Protein AF-A0A4Y2F5G3-F1 (afdb_monomer)

pLDDT: mean 90.39, std 6.66, range [48.84, 97.56]

Solvent-accessible surface area (backbone atoms only — not comparable to full-atom values): 12577 Å² total; per-residue (Å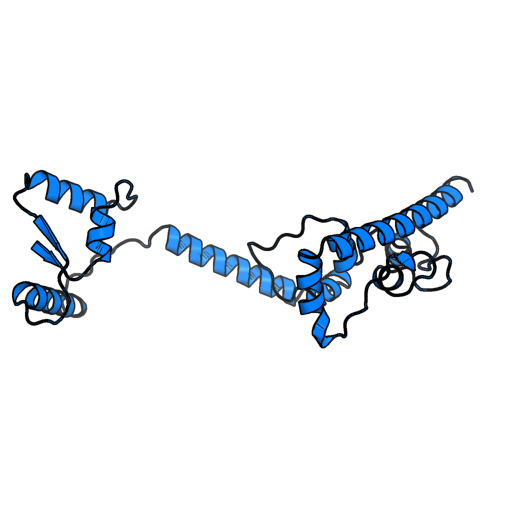²): 87,69,39,58,54,57,68,57,54,52,55,63,69,43,91,85,69,89,48,67,68,56,53,49,53,50,51,54,54,58,72,48,69,74,76,69,58,84,42,80,43,78,71,94,73,80,52,67,71,54,52,51,51,52,53,51,55,57,47,39,77,79,76,44,83,87,77,87,74,78,80,54,69,68,55,56,53,49,52,52,51,53,51,52,53,50,54,48,35,55,50,61,72,68,48,90,41,77,37,49,52,48,32,39,63,50,50,82,66,77,57,99,81,69,78,84,84,53,65,57,60,50,22,56,41,43,50,47,58,60,28,34,39,43,34,25,76,72,67,68,38,96,51,37,49,34,96,87,72,46,68,18,38,53,64,39,41,38,51,69,31,82,92,25,60,95,31,49,49,85,77,66,56,82,94,38,32,38,62,52,48,58,50,46,79,72,33,62,70,61,48,53,24,48,46,53,30,52,46,56,39,29,58,52,49,53,53,60,43,53,62,55,80,76,108

Structure (mmCIF, N/CA/C/O backbone):
data_AF-A0A4Y2F5G3-F1
#
_entry.id   AF-A0A4Y2F5G3-F1
#
loop_
_atom_site.group_PDB
_atom_site.id
_atom_site.type_symbol
_atom_site.label_atom_id
_atom_site.label_alt_id
_atom_site.label_comp_id
_atom_site.label_asym_id
_atom_site.label_entity_id
_atom_site.label_seq_id
_atom_site.pdbx_PDB_ins_code
_atom_site.Cartn_x
_atom_site.Cartn_y
_atom_site.Cartn_z
_atom_site.occupancy
_atom_site.B_iso_or_equiv
_atom_site.auth_seq_id
_atom_site.auth_comp_id
_atom_site.auth_asym_id
_atom_site.auth_atom_id
_atom_site.pdbx_PDB_model_num
ATOM 1 N N . MET A 1 1 ? -25.804 7.956 45.005 1.00 79.25 1 MET A N 1
ATOM 2 C CA . MET A 1 1 ? -25.283 6.616 44.682 1.00 79.25 1 MET A CA 1
ATOM 3 C C . MET A 1 1 ? -23.880 6.811 44.168 1.00 79.25 1 MET A C 1
ATOM 5 O O . MET A 1 1 ? -23.702 7.466 43.147 1.00 79.25 1 MET A O 1
ATOM 9 N N . ASP A 1 2 ? -22.917 6.277 44.902 1.00 85.19 2 ASP A N 1
ATOM 10 C CA . ASP A 1 2 ? -21.502 6.382 44.572 1.00 85.19 2 ASP A CA 1
ATOM 11 C C . ASP A 1 2 ? -21.054 5.137 43.804 1.00 85.19 2 ASP A C 1
ATOM 13 O O . ASP A 1 2 ? -21.473 4.025 44.126 1.00 85.19 2 ASP A O 1
ATOM 17 N N . THR A 1 3 ? -20.232 5.318 42.774 1.00 87.88 3 THR A N 1
ATOM 18 C CA . THR A 1 3 ? -19.607 4.218 42.030 1.00 87.88 3 THR A CA 1
ATOM 19 C C . THR A 1 3 ? -18.185 4.579 41.634 1.00 87.88 3 THR A C 1
ATOM 21 O O . THR A 1 3 ? -17.890 5.718 41.276 1.00 87.88 3 THR A O 1
ATOM 24 N N . ASP A 1 4 ? -17.299 3.594 41.651 1.00 90.12 4 ASP A N 1
ATOM 25 C CA . ASP A 1 4 ? -15.933 3.719 41.150 1.00 90.12 4 ASP A CA 1
ATOM 26 C C . ASP A 1 4 ? -15.790 3.491 39.638 1.00 90.12 4 ASP A C 1
ATOM 28 O O . ASP A 1 4 ? -14.752 3.806 39.043 1.00 90.12 4 ASP A O 1
ATOM 32 N N . SER A 1 5 ? -16.855 3.040 38.972 1.00 90.44 5 SER A N 1
ATOM 33 C CA . SER A 1 5 ? -16.868 2.779 37.538 1.00 90.44 5 SER A CA 1
ATOM 34 C C . SER A 1 5 ? -17.150 4.050 36.734 1.00 90.44 5 SER A C 1
ATOM 36 O O . SER A 1 5 ? -18.280 4.326 36.316 1.00 90.44 5 SER A O 1
ATOM 38 N N . LEU A 1 6 ? -16.093 4.817 36.451 1.00 90.69 6 LEU A N 1
ATOM 39 C CA . LEU A 1 6 ? -16.196 6.008 35.599 1.00 90.69 6 LEU A CA 1
ATOM 40 C C . LEU A 1 6 ? -16.770 5.669 34.213 1.00 90.69 6 LEU A C 1
ATOM 42 O O . LEU A 1 6 ? -17.578 6.421 33.674 1.00 90.69 6 LEU A O 1
ATOM 46 N N . SER A 1 7 ? -16.408 4.507 33.661 1.00 89.38 7 SER A N 1
ATOM 47 C CA . SER A 1 7 ? -16.916 4.021 32.374 1.00 89.38 7 SER A CA 1
ATOM 48 C C . SER A 1 7 ? -18.431 3.799 32.379 1.00 89.38 7 SER A C 1
ATOM 50 O O . SER A 1 7 ? -19.094 4.139 31.397 1.00 89.38 7 SER A O 1
ATOM 52 N N . SER A 1 8 ? -18.994 3.293 33.480 1.00 89.88 8 SER A N 1
ATOM 53 C CA . SER A 1 8 ? -20.443 3.112 33.631 1.00 89.88 8 SER A CA 1
ATOM 54 C C . SER A 1 8 ? -21.171 4.454 33.685 1.00 89.88 8 SER A C 1
ATOM 56 O O . SER A 1 8 ? -22.164 4.637 32.978 1.00 89.88 8 SER A O 1
ATOM 58 N N . ILE A 1 9 ? -20.639 5.429 34.434 1.00 89.69 9 ILE A N 1
ATOM 59 C CA . ILE A 1 9 ? -21.176 6.800 34.463 1.00 89.69 9 ILE A CA 1
ATOM 60 C C . ILE A 1 9 ? -21.123 7.428 33.067 1.00 89.69 9 ILE A C 1
ATOM 62 O O . ILE A 1 9 ? -22.120 7.976 32.600 1.00 89.69 9 ILE A O 1
ATOM 66 N N . SER A 1 10 ? -19.994 7.322 32.360 1.00 89.81 10 SER A N 1
ATOM 67 C CA . SER A 1 10 ? -19.871 7.848 30.996 1.00 89.81 10 SER A CA 1
ATOM 68 C C . SER A 1 10 ? -20.862 7.194 30.028 1.00 89.81 10 SER A C 1
ATOM 70 O O . SER A 1 10 ? -21.456 7.887 29.201 1.00 89.81 10 SER A O 1
ATOM 72 N N . ALA A 1 11 ? -21.091 5.882 30.137 1.00 89.25 11 ALA A N 1
ATOM 73 C CA . ALA A 1 11 ? -22.066 5.181 29.306 1.00 89.25 11 ALA A CA 1
ATOM 74 C C . ALA A 1 11 ? -23.504 5.660 29.575 1.00 89.25 11 ALA A C 1
ATOM 76 O O . ALA A 1 11 ? -24.254 5.894 28.623 1.00 89.25 11 ALA A O 1
ATOM 77 N N . ILE A 1 12 ? -23.873 5.860 30.844 1.00 89.19 12 ILE A N 1
ATOM 78 C CA . ILE A 1 12 ? -25.183 6.394 31.249 1.00 89.19 12 ILE A CA 1
ATOM 79 C C . ILE A 1 12 ? -25.341 7.859 30.817 1.00 89.19 12 ILE A C 1
ATOM 81 O O . ILE A 1 12 ? -26.399 8.228 30.321 1.00 89.19 12 ILE A O 1
ATOM 85 N N . ASN A 1 13 ? -24.301 8.683 30.913 1.00 88.31 13 ASN A N 1
ATOM 86 C CA . ASN A 1 13 ? -24.368 10.092 30.506 1.00 88.31 13 ASN A CA 1
ATOM 87 C C . ASN A 1 13 ? -24.343 10.290 28.982 1.00 88.31 13 ASN A C 1
ATOM 89 O O . ASN A 1 13 ? -24.714 11.354 28.489 1.00 88.31 13 ASN A O 1
ATOM 93 N N . SER A 1 14 ? -23.911 9.288 28.212 1.00 88.75 14 SER A N 1
ATOM 94 C CA . SER A 1 14 ? -23.876 9.383 26.750 1.00 88.75 14 SER A CA 1
ATOM 95 C C . SER A 1 14 ? -25.281 9.587 26.170 1.00 88.75 14 SER A C 1
ATOM 97 O O . SER A 1 14 ? -26.190 8.826 26.480 1.00 88.75 14 SER A O 1
ATOM 99 N N . ALA A 1 15 ? -25.494 10.574 25.296 1.00 83.12 15 ALA A N 1
ATOM 100 C CA . ALA A 1 15 ? -26.825 10.808 24.718 1.00 83.12 15 ALA A CA 1
ATOM 101 C C . ALA A 1 15 ? -27.284 9.652 23.803 1.00 83.12 15 ALA A C 1
ATOM 103 O O . ALA A 1 15 ? -28.439 9.240 23.847 1.00 83.12 15 ALA A O 1
ATOM 104 N N . ASN A 1 16 ? -26.357 9.071 23.032 1.00 81.56 16 ASN A N 1
ATOM 105 C CA . ASN A 1 16 ? -26.653 8.125 21.950 1.00 81.56 16 ASN A CA 1
ATOM 106 C C . ASN A 1 16 ? -26.052 6.731 22.201 1.00 81.56 16 ASN A C 1
ATOM 108 O O . ASN A 1 16 ? -25.076 6.342 21.556 1.00 81.56 16 ASN A O 1
ATOM 112 N N . THR A 1 17 ? -26.635 5.955 23.120 1.00 83.19 17 THR A N 1
ATOM 113 C CA . THR A 1 17 ? -26.220 4.560 23.362 1.00 83.19 17 THR A CA 1
ATOM 114 C C . THR A 1 17 ? -27.084 3.560 22.593 1.00 83.19 17 THR A C 1
ATOM 116 O O . THR A 1 17 ? -28.311 3.634 22.596 1.00 83.19 17 THR A O 1
ATOM 119 N N . ARG A 1 18 ? -26.428 2.592 21.942 1.00 80.88 18 ARG A N 1
ATOM 120 C CA . ARG A 1 18 ? -27.081 1.468 21.244 1.00 80.88 18 ARG A CA 1
ATOM 121 C C . ARG A 1 18 ? -27.318 0.256 22.151 1.00 80.88 18 ARG A C 1
ATOM 123 O O . ARG A 1 18 ? -27.874 -0.734 21.698 1.00 80.88 18 ARG A O 1
ATOM 130 N N . SER A 1 19 ? -26.850 0.303 23.400 1.00 83.50 19 SER A N 1
ATOM 131 C CA . SER A 1 19 ? -27.013 -0.798 24.349 1.00 83.50 19 SER A CA 1
ATOM 132 C C . SER A 1 19 ? -28.394 -0.742 24.995 1.00 83.50 19 SER A C 1
ATOM 134 O O . SER A 1 19 ? -28.698 0.200 25.729 1.00 83.50 19 SER A O 1
ATOM 136 N N . GLU A 1 20 ? -29.211 -1.770 24.760 1.00 84.25 20 GLU A N 1
ATOM 137 C CA . GLU A 1 20 ? -30.521 -1.928 25.407 1.00 84.25 20 GLU A CA 1
ATOM 138 C C . GLU A 1 20 ? -30.404 -1.945 26.933 1.00 84.25 20 GLU A C 1
ATOM 140 O O . GLU A 1 20 ? -31.203 -1.311 27.618 1.00 84.25 20 GLU A O 1
ATOM 145 N N . PHE A 1 21 ? -29.360 -2.586 27.468 1.00 85.00 21 PHE A N 1
ATOM 146 C CA . PHE A 1 21 ? -29.091 -2.619 28.904 1.00 85.00 21 PHE A CA 1
ATOM 147 C C . PHE A 1 21 ? -28.887 -1.211 29.480 1.00 85.00 21 PHE A C 1
ATOM 149 O O . PHE A 1 21 ? -29.528 -0.845 30.463 1.00 85.00 21 PHE A O 1
ATOM 156 N N . VAL A 1 22 ? -28.057 -0.382 28.834 1.00 87.94 22 VAL A N 1
ATOM 157 C CA . VAL A 1 22 ? -27.818 1.000 29.288 1.00 87.94 22 VAL A CA 1
ATOM 158 C C . VAL A 1 22 ? -29.091 1.843 29.163 1.00 87.94 22 VAL A C 1
ATOM 160 O O . VAL A 1 22 ? -29.386 2.640 30.050 1.00 87.94 22 VAL A O 1
ATOM 163 N N . ASN A 1 23 ? -29.879 1.653 28.100 1.00 88.94 23 ASN A N 1
ATOM 164 C CA . ASN A 1 23 ? -31.161 2.346 27.933 1.00 88.94 23 ASN A CA 1
ATOM 165 C C . ASN A 1 23 ? -32.190 1.943 28.999 1.00 88.94 23 ASN A C 1
ATOM 167 O O . ASN A 1 23 ? -32.924 2.802 29.489 1.00 88.94 23 ASN A O 1
ATOM 171 N N . LYS A 1 24 ? -32.205 0.673 29.416 1.00 89.50 24 LYS A N 1
ATOM 172 C CA . LYS A 1 24 ? -33.037 0.202 30.528 1.00 89.50 24 LYS A CA 1
ATOM 173 C C . LYS A 1 24 ? -32.631 0.866 31.845 1.00 89.50 24 LYS A C 1
ATOM 175 O O . LYS A 1 24 ? -33.481 1.469 32.490 1.00 89.50 24 LYS A O 1
ATOM 180 N N . VAL A 1 25 ? -31.335 0.873 32.170 1.00 88.69 25 VAL A N 1
ATOM 181 C CA . VAL A 1 25 ? -30.804 1.551 33.370 1.00 88.69 25 VAL A CA 1
ATOM 182 C C . VAL A 1 25 ? -31.166 3.040 33.379 1.00 88.69 25 VAL A C 1
ATOM 184 O O . VAL A 1 25 ? -31.635 3.553 34.391 1.00 88.69 25 VAL A O 1
ATOM 187 N N . LYS A 1 26 ? -31.029 3.739 32.245 1.00 89.00 26 LYS A N 1
ATOM 188 C CA . LYS A 1 26 ? -31.462 5.142 32.113 1.00 89.00 26 LYS A CA 1
ATOM 189 C C . LYS A 1 26 ? -32.954 5.327 32.375 1.00 89.00 26 LYS A C 1
ATOM 191 O O . LYS A 1 26 ? -33.333 6.279 33.050 1.00 89.00 26 LYS A O 1
ATOM 196 N N . SER A 1 27 ? -33.794 4.441 31.836 1.00 89.19 27 SER A N 1
ATOM 197 C CA . SER A 1 27 ? -35.241 4.476 32.067 1.00 89.19 27 SER A CA 1
ATOM 198 C C . SER A 1 27 ? -35.569 4.289 33.546 1.00 89.19 27 SER A C 1
ATOM 200 O O . SER A 1 27 ? -36.404 5.016 34.078 1.00 89.19 27 SER A O 1
ATOM 202 N N . ASP A 1 28 ? -34.884 3.371 34.224 1.00 89.69 28 ASP A N 1
ATOM 203 C CA . ASP A 1 28 ? -35.096 3.104 35.646 1.00 89.69 28 ASP A CA 1
ATOM 204 C C . ASP A 1 28 ? -34.647 4.291 36.520 1.00 89.69 28 ASP A C 1
ATOM 206 O O . ASP A 1 28 ? -35.385 4.705 37.414 1.00 89.69 28 ASP A O 1
ATOM 210 N N . ILE A 1 29 ? -33.516 4.930 36.193 1.00 87.50 29 ILE A N 1
ATOM 211 C CA . ILE A 1 29 ? -33.075 6.183 36.834 1.00 87.50 29 ILE A CA 1
ATOM 212 C C . ILE A 1 29 ? -34.093 7.309 36.596 1.00 87.50 29 ILE A C 1
ATOM 214 O O . ILE A 1 29 ? -34.447 8.032 37.527 1.00 87.50 29 ILE A O 1
ATOM 218 N N . PHE A 1 30 ? -34.609 7.447 35.371 1.00 86.31 30 PHE A N 1
ATOM 219 C CA . PHE A 1 30 ? -35.619 8.456 35.044 1.00 86.31 30 PHE A CA 1
ATOM 220 C C . PHE A 1 30 ? -36.926 8.236 35.822 1.00 86.31 30 PHE A C 1
ATOM 222 O O . PHE A 1 30 ? -37.495 9.181 36.371 1.00 86.31 30 PHE A O 1
ATOM 229 N N . LYS A 1 31 ? -37.386 6.982 35.935 1.00 88.75 31 LYS A N 1
ATOM 230 C CA . LYS A 1 31 ? -38.571 6.614 36.730 1.00 88.75 31 LYS A CA 1
ATOM 231 C C . LYS A 1 31 ? -38.407 6.936 38.213 1.00 88.75 31 LYS A C 1
ATOM 233 O O . LYS A 1 31 ? -39.403 7.238 38.864 1.00 88.75 31 LYS A O 1
ATOM 238 N N . ALA A 1 32 ? -37.179 6.937 38.729 1.00 87.81 32 ALA A N 1
ATOM 239 C CA . ALA A 1 32 ? -36.884 7.351 40.096 1.00 87.81 32 ALA A CA 1
ATOM 240 C C . ALA A 1 32 ? -37.032 8.873 40.332 1.00 87.81 32 ALA A C 1
ATOM 242 O O . ALA A 1 32 ? -36.737 9.337 41.428 1.00 87.81 32 ALA A O 1
ATOM 243 N N . LYS A 1 33 ? -37.490 9.663 39.340 1.00 80.12 33 LYS A N 1
ATOM 244 C CA . LYS A 1 33 ? -37.874 11.087 39.464 1.00 80.12 33 LYS A CA 1
ATOM 245 C C . LYS A 1 33 ? -36.861 11.947 40.241 1.00 80.12 33 LYS A C 1
ATOM 247 O O . LYS A 1 33 ? -37.239 12.699 41.134 1.00 80.12 33 LYS A O 1
ATOM 252 N N . ASN A 1 34 ? -35.577 11.850 39.896 1.00 72.19 34 ASN A N 1
ATOM 253 C CA . ASN A 1 34 ? -34.473 12.590 40.533 1.00 72.19 34 ASN A CA 1
ATOM 254 C C . ASN A 1 34 ? -34.187 12.233 42.004 1.00 72.19 34 ASN A C 1
ATOM 256 O O . ASN A 1 34 ? -33.414 12.927 42.657 1.00 72.19 34 ASN A O 1
ATOM 260 N N . MET A 1 35 ? -34.739 11.138 42.531 1.00 80.69 35 MET A N 1
ATOM 261 C CA . MET A 1 35 ? -34.387 10.647 43.872 1.00 80.69 35 MET A CA 1
ATOM 262 C C . MET A 1 35 ? -32.980 10.039 43.940 1.00 80.69 35 MET A C 1
ATOM 264 O O . MET A 1 35 ? -32.465 9.780 45.026 1.00 80.69 35 MET A O 1
ATOM 268 N N . VAL A 1 36 ? -32.361 9.775 42.789 1.00 81.12 36 VAL A N 1
ATOM 269 C CA . VAL A 1 36 ? -31.062 9.112 42.688 1.00 81.12 36 VAL A CA 1
ATOM 270 C C . VAL A 1 36 ? -30.099 10.003 41.911 1.00 81.12 36 VAL A C 1
ATOM 272 O O . VAL A 1 36 ? -30.273 10.221 40.715 1.00 81.12 36 VAL A O 1
ATOM 275 N N . GLY A 1 37 ? -29.066 10.495 42.596 1.00 83.00 37 GLY A N 1
ATOM 276 C CA . GLY A 1 37 ? -27.886 11.101 41.976 1.00 83.00 37 GLY A CA 1
ATOM 277 C C . GLY A 1 37 ? -26.762 10.076 41.819 1.00 83.00 37 GLY A C 1
ATOM 278 O O . GLY A 1 37 ? -26.576 9.236 42.705 1.00 83.00 37 GLY A O 1
ATOM 279 N N . LEU A 1 38 ? -26.019 10.147 40.713 1.00 85.62 38 LEU A N 1
ATOM 280 C CA . LEU A 1 38 ? -24.825 9.335 40.467 1.00 85.62 38 LEU A CA 1
ATOM 281 C C . LEU A 1 38 ? -23.565 10.185 40.647 1.00 85.62 38 LEU A C 1
ATOM 283 O O . LEU A 1 38 ? -23.423 11.227 40.008 1.00 85.62 38 LEU A O 1
ATOM 287 N N . SER A 1 39 ? -22.647 9.710 41.481 1.00 89.50 39 SER A N 1
ATOM 288 C CA . SER A 1 39 ? -21.356 10.339 41.764 1.00 89.50 39 SER A CA 1
ATOM 289 C C . SER A 1 39 ? -20.230 9.337 41.547 1.00 89.50 39 SER A C 1
ATOM 291 O O . SER A 1 39 ? -20.340 8.162 41.902 1.00 89.50 39 SER A O 1
ATOM 293 N N . TRP A 1 40 ? -19.139 9.804 40.940 1.00 93.31 40 TRP A N 1
ATOM 294 C CA . TRP A 1 40 ? -17.927 9.004 40.828 1.00 93.31 40 TRP A CA 1
ATOM 295 C C . TRP A 1 40 ? -17.099 9.127 42.107 1.00 93.31 40 TRP A C 1
ATOM 297 O O . TRP A 1 40 ? -16.855 10.241 42.575 1.00 93.31 40 TRP A O 1
ATOM 307 N N . VAL A 1 41 ? -16.628 7.999 42.633 1.00 91.62 41 VAL A N 1
ATOM 308 C CA . VAL A 1 41 ? -15.704 7.944 43.771 1.00 91.62 41 VAL A CA 1
ATOM 309 C C . VAL A 1 41 ? -14.482 7.102 43.430 1.00 91.62 41 VAL A C 1
ATOM 311 O O . VAL A 1 41 ? -14.512 6.255 42.545 1.00 91.62 41 VAL A O 1
ATOM 314 N N . LYS A 1 42 ? -13.370 7.319 44.128 1.00 89.94 42 LYS A N 1
ATOM 315 C CA . LYS A 1 42 ? -12.173 6.500 43.929 1.00 89.94 42 LYS A CA 1
ATOM 316 C C . LYS A 1 42 ? -12.374 5.117 44.562 1.00 89.94 42 LYS A C 1
ATOM 318 O O . LYS A 1 42 ? -12.837 5.024 45.695 1.00 89.94 42 LYS A O 1
ATOM 323 N N . ALA A 1 43 ? -11.983 4.058 43.856 1.00 88.44 43 ALA A N 1
ATOM 324 C CA . ALA A 1 43 ? -11.996 2.699 44.396 1.00 88.44 43 ALA A CA 1
ATOM 325 C C . ALA A 1 43 ? -11.025 2.547 45.583 1.00 88.44 43 ALA A C 1
ATOM 327 O O . ALA A 1 43 ? -9.954 3.160 45.593 1.00 88.44 43 ALA A O 1
ATOM 328 N N . HIS A 1 44 ? -11.376 1.675 46.533 1.00 85.31 44 HIS A N 1
ATOM 329 C CA . HIS A 1 44 ? -10.504 1.211 47.627 1.00 85.31 44 HIS A CA 1
ATOM 330 C C . HIS A 1 44 ? -9.933 2.320 48.530 1.00 85.31 44 HIS A C 1
ATOM 332 O O . HIS A 1 44 ? -8.764 2.285 48.910 1.00 85.31 44 HIS A O 1
ATOM 338 N N . VAL A 1 45 ? -10.752 3.323 48.859 1.00 88.69 45 VAL A N 1
ATOM 339 C CA . VAL A 1 45 ? -10.370 4.428 49.761 1.00 88.69 45 VAL A CA 1
ATOM 340 C C . VAL A 1 45 ? -11.127 4.427 51.093 1.00 88.69 45 VAL A C 1
ATOM 342 O O . VAL A 1 45 ? -11.169 5.455 51.762 1.00 88.69 45 VAL A O 1
ATOM 345 N N . GLY A 1 46 ? -11.738 3.307 51.492 1.00 87.94 46 GLY A N 1
ATOM 346 C CA . GLY A 1 46 ? -12.444 3.202 52.771 1.00 87.94 46 GLY A CA 1
ATOM 347 C C . GLY A 1 46 ? -13.892 3.688 52.749 1.00 87.94 46 GLY A C 1
ATOM 348 O O . GLY A 1 46 ? -14.448 3.927 53.816 1.00 87.94 46 GLY A O 1
ATOM 349 N N . ILE A 1 47 ? -14.516 3.887 51.576 1.00 90.12 47 ILE A N 1
ATOM 350 C CA . ILE A 1 47 ? -15.938 4.275 51.490 1.00 90.12 47 ILE A CA 1
ATOM 351 C C . ILE A 1 47 ? -16.790 3.017 51.710 1.00 90.12 47 ILE A C 1
ATOM 353 O O . ILE A 1 47 ? -16.865 2.192 50.792 1.00 90.12 47 ILE A O 1
ATOM 357 N N . PRO A 1 48 ? -17.488 2.868 52.857 1.00 89.94 48 PRO A N 1
ATOM 358 C CA . PRO A 1 48 ? -18.076 1.582 53.241 1.00 89.94 48 PRO A CA 1
ATOM 359 C C . PRO A 1 48 ? -19.084 1.042 52.220 1.00 89.94 48 PRO A C 1
ATOM 361 O O . PRO A 1 48 ? -19.102 -0.151 51.934 1.00 89.94 48 PRO A O 1
ATOM 364 N N . GLY A 1 49 ? -19.895 1.921 51.621 1.00 88.75 49 GLY A N 1
ATOM 365 C CA . GLY A 1 49 ? -20.884 1.533 50.611 1.00 88.75 49 GLY A CA 1
ATOM 366 C C . GLY A 1 49 ? -20.266 1.021 49.304 1.00 88.75 49 GLY A C 1
ATOM 367 O O . GLY A 1 49 ? -20.730 0.018 48.767 1.00 88.75 49 GLY A O 1
ATOM 368 N N . ASN A 1 50 ? -19.203 1.669 48.808 1.00 90.38 50 ASN A N 1
ATOM 369 C CA . ASN A 1 50 ? -18.517 1.238 47.584 1.00 90.38 50 ASN A CA 1
ATOM 370 C C . ASN A 1 50 ? -17.716 -0.048 47.824 1.00 90.38 50 ASN A C 1
ATOM 372 O O . ASN A 1 50 ? -17.708 -0.937 46.981 1.00 90.38 50 ASN A O 1
ATOM 376 N N . GLU A 1 51 ? -17.074 -0.174 48.988 1.00 91.38 51 GLU A N 1
ATOM 377 C CA . GLU A 1 51 ? -16.340 -1.390 49.357 1.00 91.38 51 GLU A CA 1
ATOM 378 C C . GLU A 1 51 ? -17.267 -2.589 49.529 1.00 91.38 51 GLU A C 1
ATOM 380 O O . GLU A 1 51 ? -16.953 -3.674 49.041 1.00 91.38 51 GLU A O 1
ATOM 385 N N . LEU A 1 52 ? -18.434 -2.391 50.149 1.00 92.44 52 LEU A N 1
ATOM 386 C CA . LEU A 1 52 ? -19.450 -3.432 50.232 1.00 92.44 52 LEU A CA 1
ATOM 387 C C . LEU A 1 52 ? -19.937 -3.836 48.833 1.00 92.44 52 LEU A C 1
ATOM 389 O O . LEU A 1 52 ? -20.045 -5.028 48.554 1.00 92.44 52 LEU A O 1
ATOM 393 N N . ALA A 1 53 ? -20.183 -2.876 47.935 1.00 91.00 53 ALA A N 1
ATOM 394 C CA . ALA A 1 53 ? -20.585 -3.167 46.559 1.00 91.00 53 ALA A CA 1
ATOM 395 C C . ALA A 1 53 ? -19.517 -3.968 45.787 1.00 91.00 53 ALA A C 1
ATOM 397 O O . ALA A 1 53 ? -19.859 -4.946 45.123 1.00 91.00 53 ALA A O 1
ATOM 398 N N . ASP A 1 54 ? -18.234 -3.616 45.916 1.00 91.00 54 ASP A N 1
ATOM 399 C CA . ASP A 1 54 ? -17.117 -4.349 45.300 1.00 91.00 54 ASP A CA 1
ATOM 400 C C . ASP A 1 54 ? -16.966 -5.770 45.875 1.00 91.00 54 ASP A C 1
ATOM 402 O O . ASP A 1 54 ? -16.791 -6.735 45.128 1.00 91.00 54 ASP A O 1
ATOM 406 N N . GLN A 1 55 ? -17.108 -5.934 47.196 1.00 92.19 55 GLN A N 1
ATOM 407 C CA . GLN A 1 55 ? -17.117 -7.255 47.834 1.00 92.19 55 GLN A CA 1
ATOM 408 C C . GLN A 1 55 ? -18.260 -8.127 47.305 1.00 92.19 55 GLN A C 1
ATOM 410 O O . GLN A 1 55 ? -18.034 -9.288 46.963 1.00 92.19 55 GLN A O 1
ATOM 415 N N . GLN A 1 56 ? -19.470 -7.573 47.182 1.00 92.69 56 GLN A N 1
ATOM 416 C CA . GLN A 1 56 ? -20.610 -8.299 46.617 1.00 92.69 56 GLN A CA 1
ATOM 417 C C . GLN A 1 56 ? -20.396 -8.633 45.135 1.00 92.69 56 GLN A C 1
ATOM 419 O O . GLN A 1 56 ? -20.681 -9.756 44.721 1.00 92.69 56 GLN A O 1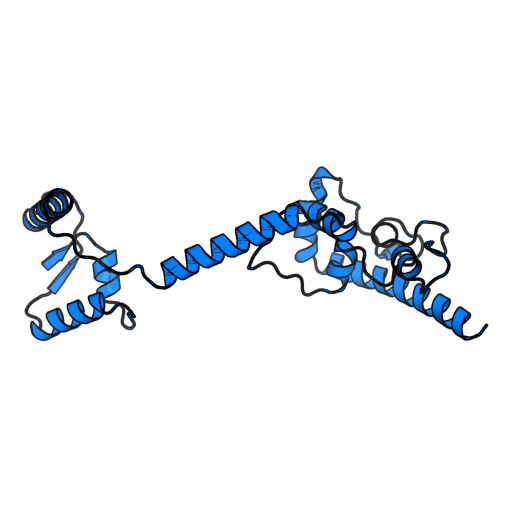
ATOM 424 N N . ALA A 1 57 ? -19.832 -7.716 44.342 1.00 90.06 57 ALA A N 1
ATOM 425 C CA . ALA A 1 57 ? -19.488 -7.980 42.946 1.00 90.06 57 ALA A CA 1
ATOM 426 C C . ALA A 1 57 ? -18.470 -9.128 42.817 1.00 90.06 57 ALA A C 1
ATOM 428 O O . ALA A 1 57 ? -18.635 -10.000 41.966 1.00 90.06 57 ALA A O 1
ATOM 429 N N . LYS A 1 58 ? -17.461 -9.187 43.698 1.00 90.94 58 LYS A N 1
ATOM 430 C CA . LYS A 1 58 ? -16.490 -10.294 43.758 1.00 90.94 58 LYS A CA 1
ATOM 431 C C . LYS A 1 58 ? -17.129 -11.618 44.162 1.00 90.94 58 LYS A C 1
ATOM 433 O O . LYS A 1 58 ? -16.821 -12.640 43.557 1.00 90.94 58 LYS A O 1
ATOM 438 N N . LEU A 1 59 ? -18.026 -11.612 45.149 1.00 92.81 59 LEU A N 1
ATOM 439 C CA . LEU A 1 59 ? -18.775 -12.811 45.531 1.00 92.81 59 LEU A CA 1
ATOM 440 C C . LEU A 1 59 ? -19.633 -13.315 44.367 1.00 92.81 59 LEU A C 1
ATOM 442 O O . LEU A 1 59 ? -19.618 -14.508 44.073 1.00 92.81 59 LEU A O 1
ATOM 446 N N . ALA A 1 60 ? -20.289 -12.411 43.636 1.00 90.88 60 ALA A N 1
ATOM 447 C CA . ALA A 1 60 ? -21.116 -12.760 42.486 1.00 90.88 60 ALA A CA 1
ATOM 448 C C . ALA A 1 60 ? -20.335 -13.445 41.347 1.00 90.88 60 ALA A C 1
ATOM 450 O O . ALA A 1 60 ? -20.926 -14.224 40.603 1.00 90.88 60 ALA A O 1
ATOM 451 N N . ILE A 1 61 ? -19.017 -13.229 41.225 1.00 88.62 61 ILE A N 1
ATOM 452 C CA . ILE A 1 61 ? -18.178 -13.962 40.257 1.00 88.62 61 ILE A CA 1
ATOM 453 C C . ILE A 1 61 ? -18.143 -15.464 40.582 1.00 88.62 61 ILE A C 1
ATOM 455 O O . ILE A 1 61 ? -18.134 -16.286 39.666 1.00 88.62 61 ILE A O 1
ATOM 459 N N . THR A 1 62 ? -18.126 -15.825 41.868 1.00 90.00 62 THR A N 1
ATOM 460 C CA . THR A 1 62 ? -17.929 -17.211 42.327 1.00 90.00 62 THR A CA 1
ATOM 461 C C . THR A 1 62 ? -19.243 -17.918 42.654 1.00 90.00 62 THR A C 1
ATOM 463 O O . THR A 1 62 ? -19.386 -19.103 42.365 1.00 90.00 62 THR A O 1
ATOM 466 N N . SER A 1 63 ? -20.196 -17.214 43.266 1.00 89.50 63 SER A N 1
ATOM 467 C CA . SER A 1 63 ? -21.451 -17.783 43.779 1.00 89.50 63 SER A CA 1
ATOM 468 C C . SER A 1 63 ? 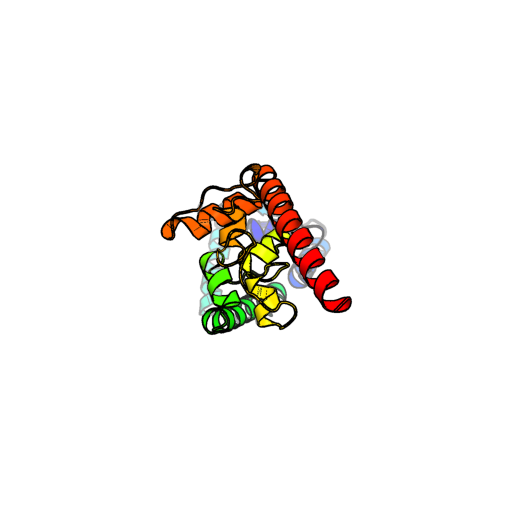-22.713 -17.132 43.205 1.00 89.50 63 SER A C 1
ATOM 470 O O . SER A 1 63 ? -23.816 -17.449 43.646 1.00 89.50 63 SER A O 1
ATOM 472 N N . GLY A 1 64 ? -22.570 -16.212 42.248 1.00 85.62 64 GLY A N 1
ATOM 473 C CA . GLY A 1 64 ? -23.694 -15.507 41.638 1.00 85.62 64 GLY A CA 1
ATOM 474 C C . GLY A 1 64 ? -24.408 -16.299 40.544 1.00 85.62 64 GLY A C 1
ATOM 475 O O . GLY A 1 64 ? -23.920 -17.307 40.029 1.00 85.62 64 GLY A O 1
ATOM 476 N N . GLU A 1 65 ? -25.578 -15.799 40.152 1.00 87.12 65 GLU A N 1
ATOM 477 C CA . GLU A 1 65 ? -26.317 -16.313 39.003 1.00 87.12 65 GLU A CA 1
ATOM 478 C C . GLU A 1 65 ? -25.683 -15.828 37.693 1.00 87.12 65 GLU A C 1
ATOM 480 O O . GLU A 1 65 ? -25.373 -14.645 37.512 1.00 87.12 65 GLU A O 1
ATOM 485 N N . LYS A 1 66 ? -25.491 -16.748 36.744 1.00 82.31 66 LYS A N 1
ATOM 486 C CA . LYS A 1 66 ? -24.866 -16.430 35.463 1.00 82.31 66 LYS A CA 1
ATOM 487 C C . LYS A 1 66 ? -25.862 -15.741 34.534 1.00 82.31 66 LYS A C 1
ATOM 489 O O . LYS A 1 66 ? -26.667 -16.392 33.873 1.00 82.31 66 LYS A O 1
ATOM 494 N N . ILE A 1 67 ? -25.736 -14.426 34.405 1.00 81.25 67 ILE A N 1
ATOM 495 C CA . ILE A 1 67 ? -26.473 -13.656 33.401 1.00 81.25 67 ILE A CA 1
ATOM 496 C C . ILE A 1 67 ? -25.743 -13.774 32.058 1.00 81.25 67 ILE A C 1
ATOM 498 O O . ILE A 1 67 ? -24.591 -13.357 31.916 1.00 81.25 67 ILE A O 1
ATOM 502 N N . VAL A 1 68 ? -26.409 -14.339 31.049 1.00 79.06 68 VAL A N 1
ATOM 503 C CA . VAL A 1 68 ? -25.872 -14.397 29.684 1.00 79.06 68 VAL A CA 1
ATOM 504 C C . VAL A 1 68 ? -26.103 -13.050 29.011 1.00 79.06 68 VAL A C 1
ATOM 506 O O . VAL A 1 68 ? -27.208 -12.736 28.579 1.00 79.06 68 VAL A O 1
ATOM 509 N N . ILE A 1 69 ? -25.042 -12.255 28.908 1.00 74.06 69 ILE A N 1
ATOM 510 C CA . ILE A 1 69 ? -25.042 -11.032 28.105 1.00 74.06 69 ILE A CA 1
ATOM 511 C C . ILE A 1 69 ? -24.530 -11.402 26.705 1.00 74.06 69 ILE A C 1
ATOM 513 O O . ILE A 1 69 ? -23.387 -11.853 26.588 1.00 74.06 69 ILE A O 1
ATOM 517 N N . PRO A 1 70 ? -25.337 -11.240 25.637 1.00 77.56 70 PRO A N 1
ATOM 518 C CA . PRO A 1 70 ? -24.892 -11.521 24.278 1.00 77.56 70 PRO A CA 1
ATOM 519 C C . PRO A 1 70 ? -23.668 -10.681 23.907 1.00 77.56 70 PRO A C 1
ATOM 521 O O . PRO A 1 70 ? -23.579 -9.499 24.251 1.00 77.56 70 PRO A O 1
ATOM 524 N N . ALA A 1 71 ? -22.731 -11.283 23.174 1.00 79.12 71 ALA A N 1
ATOM 525 C CA . ALA A 1 71 ? -21.558 -10.566 22.702 1.00 79.12 71 ALA A CA 1
ATOM 526 C C . ALA A 1 71 ? -21.982 -9.360 21.839 1.00 79.12 71 ALA A C 1
ATOM 528 O O . ALA A 1 71 ? -22.820 -9.509 20.944 1.00 79.12 71 ALA A O 1
ATOM 529 N N . PRO A 1 72 ? -21.392 -8.170 22.050 1.00 82.19 72 PRO A N 1
ATOM 530 C CA . PRO A 1 72 ? -21.684 -7.019 21.211 1.00 82.19 72 PRO A CA 1
ATOM 531 C C . PRO A 1 72 ? -21.380 -7.310 19.737 1.00 82.19 72 PRO A C 1
ATOM 533 O O . PRO A 1 72 ? -20.387 -7.962 19.414 1.00 82.19 72 PRO A O 1
ATOM 536 N N . TYR A 1 73 ? -22.157 -6.738 18.816 1.00 84.19 73 TYR A N 1
ATOM 537 C CA . TYR A 1 73 ? -21.895 -6.854 17.373 1.00 84.19 73 TYR A CA 1
ATOM 538 C C . TYR A 1 73 ? -20.458 -6.447 16.990 1.00 84.19 73 TYR A C 1
ATOM 540 O O . TYR A 1 73 ? -19.835 -7.051 16.117 1.00 84.19 73 TYR A O 1
ATOM 548 N N . SER A 1 74 ? -19.895 -5.446 17.676 1.00 86.38 74 SER A N 1
ATOM 549 C CA . SER A 1 74 ? -18.505 -5.015 17.490 1.00 86.38 74 SER A CA 1
ATOM 550 C C . SER A 1 74 ? -17.490 -6.121 17.791 1.00 86.38 74 SER A C 1
ATOM 552 O O . SER A 1 74 ? -16.465 -6.192 17.113 1.00 86.38 74 SER A O 1
ATOM 554 N N . HIS A 1 75 ? -17.783 -7.002 18.751 1.00 88.06 75 HIS A N 1
ATOM 555 C CA . HIS A 1 75 ? -16.947 -8.152 19.081 1.00 88.06 75 HIS A CA 1
ATOM 556 C C . HIS A 1 75 ? -16.932 -9.166 17.932 1.00 88.06 75 HIS A C 1
ATOM 558 O O . HIS A 1 75 ? -15.860 -9.517 17.442 1.00 88.06 75 HIS A O 1
ATOM 564 N N . LEU A 1 76 ? -18.109 -9.548 17.421 1.00 89.62 76 LEU A N 1
ATOM 565 C CA . LEU A 1 76 ? -18.217 -10.444 16.262 1.00 89.62 76 LEU A CA 1
ATOM 566 C C . LEU A 1 76 ? -17.532 -9.852 15.025 1.00 89.62 76 LEU A C 1
ATOM 568 O O . LEU A 1 76 ? -16.769 -10.534 14.344 1.00 89.62 76 LEU A O 1
ATOM 572 N N . LYS A 1 77 ? -17.735 -8.555 14.767 1.00 91.56 77 LYS A N 1
ATOM 573 C CA . LYS A 1 77 ? -17.078 -7.843 13.664 1.00 91.56 77 LYS A CA 1
ATOM 574 C C . LYS A 1 77 ? -15.551 -7.870 13.789 1.00 91.56 77 LYS A C 1
ATOM 576 O O . LYS A 1 77 ? -14.867 -8.021 12.779 1.00 91.56 77 LYS A O 1
ATOM 581 N N . CYS A 1 78 ? -15.018 -7.728 15.003 1.00 92.81 78 CYS A N 1
ATOM 582 C CA . CYS A 1 78 ? -13.583 -7.820 15.270 1.00 92.81 78 CYS A CA 1
ATOM 583 C C . CYS A 1 78 ? -13.044 -9.222 14.952 1.00 92.81 78 CYS A C 1
ATOM 585 O O . CYS A 1 78 ? -12.077 -9.347 14.200 1.00 92.81 78 CYS A O 1
ATOM 587 N N . ILE A 1 79 ? -13.717 -10.269 15.446 1.00 94.25 79 ILE A N 1
ATOM 588 C CA . ILE A 1 79 ? -13.344 -11.668 15.184 1.00 94.25 79 ILE A CA 1
ATOM 589 C C . ILE A 1 79 ? -13.326 -11.949 13.681 1.00 94.25 79 ILE A C 1
ATOM 591 O O . ILE A 1 79 ? -12.322 -12.431 13.160 1.00 94.25 79 ILE A O 1
ATOM 595 N N . LEU A 1 80 ? -14.403 -11.600 12.971 1.00 94.75 80 LEU A N 1
ATOM 596 C CA . LEU A 1 80 ? -14.511 -11.828 11.530 1.00 94.75 80 LEU A CA 1
ATOM 597 C C . LEU A 1 80 ? -13.429 -11.079 10.752 1.00 94.75 80 LEU A C 1
ATOM 599 O O . LEU A 1 80 ? -12.799 -11.652 9.866 1.00 94.75 80 LEU A O 1
ATOM 603 N N . LYS A 1 81 ? -13.168 -9.814 11.102 1.00 94.12 81 LYS A N 1
ATOM 604 C CA . LYS A 1 81 ? -12.108 -9.026 10.464 1.00 94.12 81 LYS A CA 1
ATOM 605 C C . LYS A 1 81 ? -10.741 -9.691 10.642 1.00 94.12 81 LYS A C 1
ATOM 607 O O . LYS A 1 81 ? -10.006 -9.814 9.665 1.00 94.12 81 LYS A O 1
ATOM 612 N N . ASN A 1 82 ? -10.416 -10.132 11.855 1.00 93.88 82 ASN A N 1
ATOM 613 C CA . ASN A 1 82 ? -9.141 -10.792 12.141 1.00 93.88 82 ASN A CA 1
ATOM 614 C C . ASN A 1 82 ? -9.025 -12.128 11.403 1.00 93.88 82 ASN A C 1
ATOM 616 O O . ASN A 1 82 ? -7.991 -12.403 10.802 1.00 93.88 82 ASN A O 1
ATOM 620 N N . TYR A 1 83 ? -10.099 -12.921 11.377 1.00 95.56 83 TYR A N 1
ATOM 621 C CA . TYR A 1 83 ? -10.148 -14.170 10.622 1.00 95.56 83 TYR A CA 1
ATOM 622 C C . TYR A 1 83 ? -9.865 -13.945 9.130 1.00 95.56 83 TYR A C 1
ATOM 624 O O . TYR A 1 83 ? -8.994 -14.603 8.563 1.00 95.56 83 TYR A O 1
ATOM 632 N N . ILE A 1 84 ? -10.549 -12.978 8.508 1.00 95.38 84 ILE A N 1
ATOM 633 C CA . ILE A 1 84 ? -10.376 -12.649 7.086 1.00 95.38 84 ILE A CA 1
ATOM 634 C C . ILE A 1 84 ? -8.939 -12.198 6.809 1.00 95.38 84 ILE A C 1
ATOM 636 O O . ILE A 1 84 ? -8.310 -12.716 5.891 1.00 95.38 84 ILE A O 1
ATOM 640 N N . VAL A 1 85 ? -8.397 -11.267 7.601 1.00 94.69 85 VAL A N 1
ATOM 641 C CA . VAL A 1 85 ? -7.021 -10.770 7.419 1.00 94.69 85 VAL A CA 1
ATOM 642 C C . VAL A 1 85 ? -5.998 -11.896 7.571 1.00 94.69 85 VAL A C 1
ATOM 644 O O . VAL A 1 85 ? -5.058 -11.969 6.783 1.00 94.69 85 VAL A O 1
ATOM 647 N N . ASN A 1 86 ? -6.190 -12.805 8.527 1.00 94.94 86 ASN A N 1
ATOM 648 C CA . ASN A 1 86 ? -5.300 -13.949 8.714 1.00 94.94 86 ASN A CA 1
ATOM 649 C C .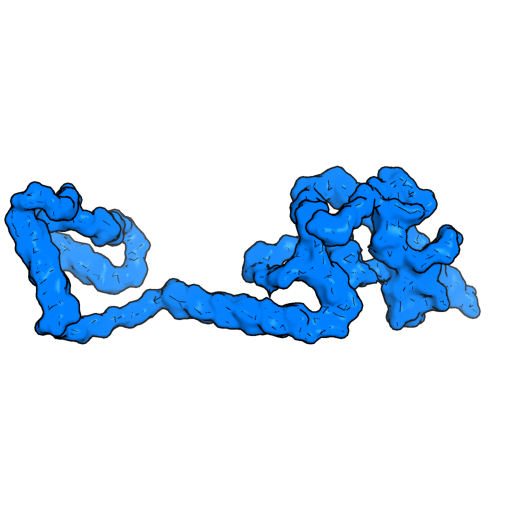 ASN A 1 86 ? -5.361 -14.913 7.527 1.00 94.94 86 ASN A C 1
ATOM 651 O O . ASN A 1 86 ? -4.316 -15.279 6.997 1.00 94.94 86 ASN A O 1
ATOM 655 N N . LYS A 1 87 ? -6.563 -15.247 7.041 1.00 96.31 87 LYS A N 1
ATOM 656 C CA . LYS A 1 87 ? -6.723 -16.093 5.850 1.00 96.31 87 LYS A CA 1
ATOM 657 C C . LYS A 1 87 ? -6.103 -15.470 4.603 1.00 96.31 87 LYS A C 1
ATOM 659 O O . LYS A 1 87 ? -5.435 -16.161 3.838 1.00 96.31 87 LYS A O 1
ATOM 664 N N . TRP A 1 88 ? -6.255 -14.160 4.429 1.00 94.75 88 TRP A N 1
ATOM 665 C CA . TRP A 1 88 ? -5.586 -13.439 3.350 1.00 94.75 88 TRP A CA 1
ATOM 666 C C . TRP A 1 88 ? -4.067 -13.409 3.511 1.00 94.75 88 TRP A C 1
ATOM 668 O O . TRP A 1 88 ? -3.373 -13.533 2.511 1.00 94.75 88 TRP A O 1
ATOM 678 N N . ASN A 1 89 ? -3.536 -13.285 4.730 1.00 94.38 89 ASN A N 1
ATOM 679 C CA . ASN A 1 89 ? -2.093 -13.362 4.978 1.00 94.38 89 ASN A CA 1
ATOM 680 C C . ASN A 1 89 ? -1.535 -14.760 4.672 1.00 94.38 89 ASN A C 1
ATOM 682 O O . ASN A 1 89 ? -0.481 -14.863 4.052 1.00 94.38 89 ASN A O 1
ATOM 686 N N . GLU A 1 90 ? -2.241 -15.828 5.057 1.00 94.50 90 GLU A N 1
ATOM 687 C CA . GLU A 1 90 ? -1.875 -17.211 4.714 1.00 94.50 90 GLU A CA 1
ATOM 688 C C . GLU A 1 90 ? -1.786 -17.392 3.192 1.00 94.50 90 GLU A C 1
ATOM 690 O O . GLU A 1 90 ? -0.760 -17.843 2.682 1.00 94.50 90 GLU A O 1
ATOM 695 N N . TYR A 1 91 ? -2.823 -16.968 2.461 1.00 93.06 91 TYR A N 1
ATOM 696 C CA . TYR A 1 91 ? -2.841 -17.005 0.996 1.00 93.06 91 TYR A CA 1
ATOM 697 C C . TYR A 1 91 ? -1.737 -16.135 0.378 1.00 93.06 91 TYR A C 1
ATOM 699 O O . TYR A 1 91 ? -1.019 -16.556 -0.525 1.00 93.06 91 TYR A O 1
ATOM 707 N N . TRP A 1 92 ? -1.564 -14.914 0.883 1.00 91.94 92 TRP A N 1
ATOM 708 C CA . TRP A 1 92 ? -0.553 -13.976 0.405 1.00 91.94 92 TRP A CA 1
ATOM 709 C C . TRP A 1 92 ? 0.864 -14.525 0.543 1.00 91.94 92 TRP A C 1
ATOM 711 O O . TRP A 1 92 ? 1.683 -14.310 -0.346 1.00 91.94 92 TRP A O 1
ATOM 721 N N . ASN A 1 93 ? 1.157 -15.243 1.626 1.00 91.50 93 ASN A N 1
ATOM 722 C CA . ASN A 1 93 ? 2.479 -15.811 1.871 1.00 91.50 93 ASN A CA 1
ATOM 723 C C . ASN A 1 93 ? 2.753 -17.075 1.045 1.00 91.50 93 ASN A C 1
ATOM 725 O O . ASN A 1 93 ? 3.909 -17.330 0.723 1.00 91.50 93 ASN A O 1
ATOM 729 N N . SER A 1 94 ? 1.720 -17.836 0.668 1.00 90.75 94 SER A N 1
ATOM 730 C CA . SER A 1 94 ? 1.862 -19.045 -0.159 1.00 90.75 94 SER A CA 1
ATOM 731 C C . SER A 1 94 ? 1.797 -18.787 -1.670 1.00 90.75 94 SER A C 1
ATOM 733 O O . SER A 1 94 ? 2.167 -19.653 -2.458 1.00 90.75 94 SER A O 1
ATOM 735 N N . TYR A 1 95 ? 1.343 -17.606 -2.099 1.00 89.06 95 TYR A N 1
ATOM 736 C CA . TYR A 1 95 ? 1.147 -17.286 -3.514 1.00 89.06 95 TYR A CA 1
ATOM 737 C C . TYR A 1 95 ? 2.468 -17.071 -4.279 1.00 89.06 95 TYR A C 1
ATOM 739 O O . TYR A 1 95 ? 3.128 -16.045 -4.109 1.00 89.06 95 TYR A O 1
ATOM 747 N N . ASP A 1 96 ? 2.852 -17.981 -5.175 1.00 89.62 96 ASP A N 1
ATOM 748 C CA . ASP A 1 96 ? 4.181 -17.977 -5.812 1.00 89.62 96 ASP A CA 1
ATOM 749 C C . ASP A 1 96 ? 4.189 -17.470 -7.267 1.00 89.62 96 ASP A C 1
ATOM 751 O O . ASP A 1 96 ? 4.488 -18.186 -8.217 1.00 89.62 96 ASP A O 1
ATOM 755 N N . SER A 1 97 ? 3.829 -16.200 -7.468 1.00 90.75 97 SER A N 1
ATOM 756 C CA . SER A 1 97 ? 4.007 -15.534 -8.769 1.00 90.75 97 SER A CA 1
ATOM 757 C C . SER A 1 97 ? 5.170 -14.550 -8.725 1.00 90.75 97 SER A C 1
ATOM 759 O O . SER A 1 97 ? 5.393 -13.909 -7.699 1.00 90.75 97 SER A O 1
ATOM 761 N N . THR A 1 98 ? 5.853 -14.330 -9.854 1.00 89.06 98 THR A N 1
ATOM 762 C CA . THR A 1 98 ? 6.941 -13.337 -9.958 1.00 89.06 98 THR A CA 1
ATOM 763 C C . THR A 1 98 ? 6.523 -11.964 -9.421 1.00 89.06 98 THR A C 1
ATOM 765 O O . THR A 1 98 ? 7.257 -11.336 -8.659 1.00 89.06 98 THR 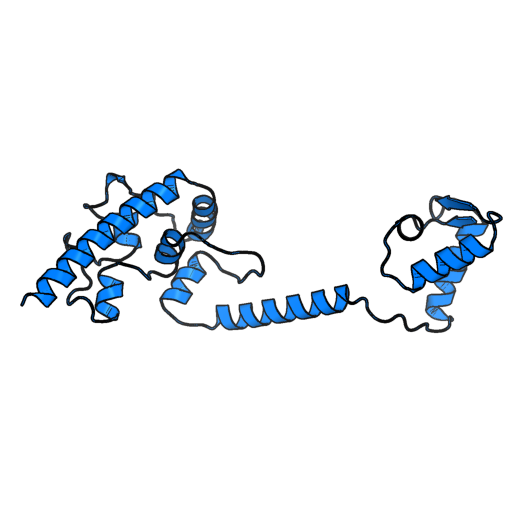A O 1
ATOM 768 N N . SER A 1 99 ? 5.314 -11.518 -9.769 1.00 89.62 99 SER A N 1
ATOM 769 C CA . SER A 1 99 ? 4.757 -10.240 -9.322 1.00 89.62 99 SER A CA 1
ATOM 770 C C . SER A 1 99 ? 4.430 -10.260 -7.827 1.00 89.62 99 SER A C 1
ATOM 772 O O . SER A 1 99 ? 4.727 -9.299 -7.126 1.00 89.62 99 SER A O 1
ATOM 774 N N . GLY A 1 100 ? 3.872 -11.362 -7.314 1.00 91.88 100 GLY A N 1
ATOM 775 C CA . GLY A 1 100 ? 3.598 -11.541 -5.886 1.00 91.88 100 GLY A CA 1
ATOM 776 C C . GLY A 1 100 ? 4.870 -11.515 -5.037 1.00 91.88 100 GLY A C 1
ATOM 777 O O . GLY A 1 100 ? 4.936 -10.776 -4.058 1.00 91.88 100 GLY A O 1
ATOM 778 N N . ILE A 1 101 ? 5.913 -12.238 -5.456 1.00 91.38 101 ILE A N 1
ATOM 779 C CA . ILE A 1 101 ? 7.235 -12.239 -4.810 1.00 91.38 101 ILE A CA 1
ATOM 780 C C . ILE A 1 101 ? 7.821 -10.823 -4.794 1.00 91.38 101 ILE A C 1
ATOM 782 O O . ILE A 1 101 ? 8.298 -10.359 -3.758 1.00 91.38 101 ILE A O 1
ATOM 786 N N . ARG A 1 102 ? 7.746 -10.110 -5.926 1.00 91.81 102 ARG A N 1
ATOM 787 C CA . ARG A 1 102 ? 8.245 -8.736 -6.039 1.00 91.81 102 ARG A CA 1
ATOM 788 C C . ARG A 1 102 ? 7.533 -7.789 -5.073 1.00 91.81 102 ARG A C 1
ATOM 790 O O . ARG A 1 102 ? 8.202 -7.083 -4.322 1.00 91.81 102 ARG A O 1
ATOM 797 N N . VAL A 1 103 ? 6.199 -7.811 -5.044 1.00 92.44 103 VAL A N 1
ATOM 798 C CA . VAL A 1 103 ? 5.403 -6.977 -4.128 1.00 92.44 103 VAL A CA 1
ATOM 799 C C . VAL A 1 103 ? 5.718 -7.327 -2.670 1.00 92.44 103 VAL A C 1
ATOM 801 O O . VAL A 1 103 ? 5.881 -6.414 -1.861 1.00 92.44 103 VAL A O 1
ATOM 804 N N . ARG A 1 104 ? 5.884 -8.617 -2.331 1.00 91.12 104 ARG A N 1
ATOM 805 C CA . ARG A 1 104 ? 6.252 -9.068 -0.974 1.00 91.12 104 ARG A CA 1
ATOM 806 C C . ARG A 1 104 ? 7.578 -8.508 -0.470 1.00 91.12 104 ARG A C 1
ATOM 808 O O . ARG A 1 104 ? 7.709 -8.275 0.730 1.00 91.12 104 ARG A O 1
ATOM 815 N N . GLY A 1 105 ? 8.526 -8.231 -1.367 1.00 89.25 105 GLY A N 1
ATOM 816 C CA . GLY A 1 105 ? 9.790 -7.572 -1.023 1.00 89.25 105 GLY A CA 1
ATOM 817 C C . GLY A 1 105 ? 9.622 -6.154 -0.457 1.00 89.25 105 GLY A C 1
ATOM 818 O O . GLY A 1 105 ? 10.497 -5.669 0.258 1.00 89.25 105 GLY A O 1
ATOM 819 N N . SER A 1 106 ? 8.495 -5.493 -0.738 1.00 89.38 106 SER A N 1
ATOM 820 C CA . SER A 1 106 ? 8.159 -4.166 -0.203 1.00 89.38 106 SER A CA 1
ATOM 821 C C . SER A 1 106 ? 7.010 -4.208 0.811 1.00 89.38 106 SER A C 1
ATOM 823 O O . SER A 1 106 ? 7.020 -3.447 1.777 1.00 89.38 106 SER A O 1
ATOM 825 N N . ILE A 1 107 ? 6.038 -5.105 0.617 1.00 89.38 107 ILE A N 1
ATOM 826 C CA . ILE A 1 107 ? 4.816 -5.242 1.419 1.00 89.38 107 ILE A CA 1
ATOM 827 C C . ILE A 1 107 ? 4.709 -6.687 1.914 1.00 89.38 107 ILE A C 1
ATOM 829 O O . ILE A 1 107 ? 4.178 -7.570 1.242 1.00 89.38 107 ILE A O 1
ATOM 833 N N . ASN A 1 108 ? 5.212 -6.936 3.120 1.00 85.50 108 ASN A N 1
ATOM 834 C CA . ASN A 1 108 ? 5.341 -8.291 3.656 1.00 85.50 108 ASN A CA 1
ATOM 835 C C . ASN A 1 108 ? 4.063 -8.857 4.304 1.00 85.50 108 ASN A C 1
ATOM 837 O O . ASN A 1 108 ? 4.063 -10.019 4.693 1.00 85.50 108 ASN A O 1
ATOM 841 N N . GLN A 1 109 ? 2.998 -8.064 4.449 1.00 88.88 109 GLN A N 1
ATOM 842 C CA . GLN A 1 109 ? 1.724 -8.491 5.039 1.00 88.88 109 GLN A CA 1
ATOM 843 C C . GLN A 1 109 ? 0.558 -7.760 4.379 1.00 88.88 109 GLN A C 1
ATOM 845 O O . GLN A 1 109 ? 0.687 -6.593 3.998 1.00 88.88 109 GLN A O 1
ATOM 850 N N . VAL A 1 110 ? -0.592 -8.426 4.286 1.00 89.69 110 VAL A N 1
ATOM 851 C CA . VAL A 1 110 ? -1.826 -7.770 3.858 1.00 89.69 110 VAL A CA 1
ATOM 852 C C . VAL A 1 110 ? -2.343 -6.847 4.956 1.00 89.69 110 VAL A C 1
ATOM 854 O O . VAL A 1 110 ? -2.177 -7.098 6.151 1.00 89.69 110 VAL A O 1
ATOM 857 N N . SER A 1 111 ? -3.012 -5.773 4.552 1.00 88.44 111 SER A N 1
ATOM 858 C CA . SER A 1 111 ? -3.663 -4.852 5.475 1.00 88.44 111 SER A CA 1
ATOM 859 C C . SER A 1 111 ? -5.044 -4.488 4.956 1.00 88.44 111 SER A C 1
ATOM 861 O O . SER A 1 111 ? -5.222 -4.183 3.781 1.00 88.44 111 SER A O 1
ATOM 863 N N . ALA A 1 112 ? -6.023 -4.482 5.861 1.00 85.56 112 ALA A N 1
ATOM 864 C CA . ALA A 1 112 ? -7.397 -4.098 5.552 1.00 85.56 112 ALA A CA 1
ATOM 865 C C . ALA A 1 112 ? -7.571 -2.586 5.310 1.00 85.56 112 ALA A C 1
ATOM 867 O O . ALA A 1 112 ? -8.658 -2.152 4.942 1.00 85.56 112 ALA A O 1
ATOM 868 N N . THR A 1 113 ? -6.545 -1.776 5.582 1.00 85.94 113 THR A N 1
ATOM 869 C CA . THR A 1 113 ? -6.596 -0.309 5.457 1.00 85.94 113 THR A CA 1
ATOM 870 C C . THR A 1 113 ? -5.574 0.243 4.474 1.00 85.94 113 THR A C 1
ATOM 872 O O . THR A 1 113 ? -5.640 1.419 4.127 1.00 85.94 113 THR A O 1
ATOM 875 N N . PHE A 1 114 ? -4.617 -0.575 4.040 1.00 86.88 114 PHE A N 1
ATOM 876 C CA . PHE A 1 114 ? -3.578 -0.149 3.120 1.00 86.88 114 PHE A CA 1
ATOM 877 C C . PHE A 1 114 ? -4.073 -0.258 1.680 1.00 86.88 114 PHE A C 1
ATOM 879 O O . PHE A 1 114 ? -4.421 -1.344 1.220 1.00 86.88 114 PHE A O 1
ATOM 886 N N . LEU A 1 115 ? -4.070 0.864 0.964 1.00 86.62 115 LEU A N 1
ATOM 887 C CA . LEU A 1 115 ? -4.467 0.920 -0.435 1.00 86.62 115 LEU A CA 1
ATOM 888 C C . LEU A 1 115 ? -3.543 1.863 -1.201 1.00 86.62 115 LEU A C 1
ATOM 890 O O . LEU A 1 115 ? -3.273 2.983 -0.768 1.00 86.62 115 LEU A O 1
ATOM 894 N N . ILE A 1 116 ? -3.061 1.404 -2.353 1.00 89.56 116 ILE A N 1
ATOM 895 C CA . ILE A 1 116 ? -2.260 2.211 -3.272 1.00 89.56 116 ILE A CA 1
ATOM 896 C C . ILE A 1 116 ? -3.163 2.597 -4.435 1.00 89.56 116 ILE A C 1
ATOM 898 O O . ILE A 1 116 ? -3.602 1.737 -5.189 1.00 89.56 116 ILE A O 1
ATOM 902 N N . HIS A 1 117 ? -3.424 3.893 -4.590 1.00 87.38 117 HIS A N 1
ATOM 903 C CA . HIS A 1 117 ? -4.231 4.414 -5.700 1.00 87.38 117 HIS A CA 1
ATOM 904 C C . HIS A 1 117 ? -3.389 4.854 -6.901 1.00 87.38 117 HIS A C 1
ATOM 906 O O . HIS A 1 117 ? -3.896 4.978 -8.014 1.00 87.38 117 HIS A O 1
ATOM 912 N N . ASN A 1 118 ? -2.098 5.115 -6.694 1.00 92.69 118 ASN A N 1
ATOM 913 C CA . ASN A 1 118 ? -1.231 5.587 -7.762 1.00 92.69 118 ASN A CA 1
ATOM 914 C C . ASN A 1 118 ? -0.839 4.426 -8.691 1.00 92.69 118 ASN A C 1
ATOM 916 O O . ASN A 1 118 ? -0.145 3.492 -8.282 1.00 92.69 118 ASN A O 1
ATOM 920 N N . LYS A 1 119 ? -1.242 4.519 -9.963 1.00 94.00 119 LYS A N 1
ATOM 921 C CA . LYS A 1 119 ? -0.966 3.493 -10.979 1.00 94.00 119 LYS A CA 1
ATOM 922 C C . LYS A 1 119 ? 0.526 3.236 -11.211 1.00 94.00 119 LYS A C 1
ATOM 924 O O . LYS A 1 119 ? 0.901 2.100 -11.468 1.00 94.00 119 LYS A O 1
ATOM 929 N N . PHE A 1 120 ? 1.381 4.253 -11.100 1.00 94.94 120 PHE A N 1
ATOM 930 C CA . PHE A 1 120 ? 2.819 4.111 -11.331 1.00 94.94 120 PHE A CA 1
ATOM 931 C C . PHE A 1 120 ? 3.489 3.355 -10.180 1.00 94.94 120 PHE A C 1
ATOM 933 O O . PHE A 1 120 ? 4.307 2.475 -10.424 1.00 94.94 120 PHE A O 1
ATOM 940 N N . LEU A 1 121 ? 3.060 3.589 -8.936 1.00 94.69 121 LEU A N 1
ATOM 941 C CA . LEU A 1 121 ? 3.488 2.766 -7.798 1.00 94.69 121 LEU A CA 1
ATOM 942 C C . LEU A 1 121 ? 3.067 1.303 -7.968 1.00 94.69 121 LEU A C 1
ATOM 944 O O . LEU A 1 121 ? 3.866 0.401 -7.720 1.00 94.69 121 LEU A O 1
ATOM 948 N N . ILE A 1 122 ? 1.837 1.066 -8.435 1.00 94.50 122 ILE A N 1
ATOM 949 C CA . ILE A 1 122 ? 1.358 -0.285 -8.753 1.00 94.50 122 ILE A CA 1
ATOM 950 C C . ILE A 1 122 ? 2.230 -0.913 -9.845 1.00 94.50 122 ILE A C 1
ATOM 952 O O . ILE A 1 122 ? 2.627 -2.072 -9.700 1.00 94.50 122 ILE A O 1
ATOM 956 N N . TYR A 1 123 ? 2.576 -0.164 -10.898 1.00 95.88 123 TYR A N 1
ATOM 957 C CA . TYR A 1 123 ? 3.440 -0.665 -11.964 1.00 95.88 123 TYR A CA 1
ATOM 958 C C . TYR A 1 123 ? 4.822 -1.063 -11.454 1.00 95.88 123 TYR A C 1
ATOM 960 O O . TYR A 1 123 ? 5.298 -2.163 -11.732 1.00 95.88 123 TYR A O 1
ATOM 968 N N . PHE A 1 124 ? 5.443 -0.204 -10.647 1.00 95.44 124 PHE A N 1
ATOM 969 C CA . PHE A 1 124 ? 6.744 -0.489 -10.056 1.00 95.44 124 PHE A CA 1
ATOM 970 C C . PHE A 1 124 ? 6.715 -1.739 -9.166 1.00 95.44 124 PHE A C 1
ATOM 972 O O . PHE A 1 124 ? 7.575 -2.613 -9.299 1.00 95.44 124 PHE A O 1
ATOM 979 N N . LEU A 1 125 ? 5.723 -1.840 -8.275 1.00 94.00 125 LEU A N 1
ATOM 980 C CA . LEU A 1 125 ? 5.605 -2.938 -7.317 1.00 94.00 125 LEU A CA 1
ATOM 981 C C . LEU A 1 125 ? 5.320 -4.280 -7.986 1.00 94.00 125 LEU A C 1
ATOM 983 O O . LEU A 1 125 ? 5.962 -5.278 -7.679 1.00 94.00 125 LEU A O 1
ATOM 987 N N . SER A 1 126 ? 4.348 -4.307 -8.892 1.00 93.50 126 SER A N 1
ATOM 988 C CA . SER A 1 126 ? 3.947 -5.541 -9.571 1.00 93.50 126 SER A CA 1
ATOM 989 C C . SER A 1 126 ? 4.906 -5.929 -10.695 1.00 93.50 126 SER A C 1
ATOM 991 O O . SER A 1 126 ? 4.913 -7.080 -11.123 1.00 93.50 126 SER A O 1
ATOM 993 N N . GLY A 1 127 ? 5.694 -4.975 -11.203 1.00 94.56 127 GLY A N 1
ATOM 994 C CA . GLY A 1 127 ? 6.417 -5.121 -12.464 1.00 94.56 127 GLY A CA 1
ATOM 995 C C . GLY A 1 127 ? 5.486 -5.180 -13.681 1.00 94.56 127 GLY A C 1
ATOM 996 O O . GLY A 1 127 ? 5.953 -5.445 -14.785 1.00 94.56 127 GLY A O 1
ATOM 997 N N . HIS A 1 128 ? 4.179 -4.963 -13.495 1.00 92.69 128 HIS A N 1
ATOM 998 C CA . HIS A 1 128 ? 3.211 -4.888 -14.581 1.00 92.69 128 HIS A CA 1
ATOM 999 C C . HIS A 1 128 ? 3.187 -3.468 -15.115 1.00 92.69 128 HIS A C 1
ATOM 1001 O O . HIS A 1 128 ? 3.159 -2.521 -14.342 1.00 92.69 128 HIS A O 1
ATOM 1007 N N . GLY A 1 129 ? 3.156 -3.290 -16.424 1.00 93.50 129 GLY A N 1
ATOM 1008 C CA . GLY A 1 129 ? 3.103 -1.949 -16.982 1.00 93.50 129 GLY A CA 1
ATOM 1009 C C . GLY A 1 129 ? 3.629 -1.902 -18.402 1.00 93.50 129 GLY A C 1
ATOM 1010 O O . GLY A 1 129 ? 3.866 -2.948 -19.006 1.00 93.50 129 GLY A O 1
ATOM 1011 N N . PRO A 1 130 ? 3.816 -0.691 -18.936 1.00 94.50 130 PRO A N 1
ATOM 1012 C CA . PRO A 1 130 ? 4.312 -0.489 -20.286 1.00 94.50 130 PRO A CA 1
ATOM 1013 C C . PRO A 1 130 ? 5.834 -0.686 -20.321 1.00 94.50 130 PRO A C 1
ATOM 1015 O O . PRO A 1 130 ? 6.593 0.252 -20.543 1.00 94.50 130 PRO A O 1
ATOM 1018 N N . PHE A 1 131 ? 6.278 -1.899 -19.995 1.00 96.62 131 PHE A N 1
ATOM 1019 C CA . PHE A 1 131 ? 7.678 -2.299 -19.933 1.00 96.62 131 PHE A CA 1
ATOM 1020 C C . PHE A 1 131 ? 7.931 -3.372 -20.992 1.00 96.62 131 PHE A C 1
ATOM 1022 O O . PHE A 1 131 ? 7.160 -4.338 -21.028 1.00 96.62 131 PHE A O 1
ATOM 1029 N N . PRO A 1 132 ? 9.014 -3.288 -21.786 1.00 96.81 132 PRO A N 1
ATOM 1030 C CA . PRO A 1 132 ? 9.324 -4.291 -22.797 1.00 96.81 132 PRO A CA 1
ATOM 1031 C C . PRO A 1 132 ? 9.321 -5.723 -22.261 1.00 96.81 132 PRO A C 1
ATOM 1033 O O . PRO A 1 132 ? 8.710 -6.607 -22.855 1.00 96.81 132 PRO A O 1
ATOM 1036 N N . SER A 1 133 ? 9.905 -5.957 -21.082 1.00 96.56 133 SER A N 1
ATOM 1037 C CA . SER A 1 133 ? 9.963 -7.296 -20.485 1.00 96.56 133 SER A CA 1
ATOM 1038 C C . SER A 1 133 ? 8.585 -7.858 -20.123 1.00 96.56 133 SER A C 1
ATOM 1040 O O . SER A 1 133 ? 8.345 -9.057 -20.278 1.00 96.56 133 SER A O 1
ATOM 1042 N N . PHE A 1 134 ? 7.667 -6.999 -19.671 1.00 95.69 134 PHE A N 1
ATOM 1043 C CA . PHE A 1 134 ? 6.295 -7.379 -19.358 1.00 95.69 134 PHE A CA 1
ATOM 1044 C C . PHE A 1 134 ? 5.497 -7.620 -20.641 1.00 95.69 134 PHE A C 1
ATOM 1046 O O . PHE A 1 134 ? 4.896 -8.679 -20.792 1.00 95.69 134 PHE A O 1
ATOM 1053 N N . LEU A 1 135 ? 5.532 -6.682 -21.588 1.00 96.00 135 LEU A N 1
ATOM 1054 C CA . LEU A 1 135 ? 4.771 -6.768 -22.836 1.00 96.00 135 LEU A CA 1
ATOM 1055 C C . LEU A 1 135 ? 5.220 -7.942 -23.716 1.00 96.00 135 LEU A C 1
ATOM 1057 O O . LEU A 1 135 ? 4.375 -8.648 -24.267 1.00 96.00 135 LEU A O 1
ATOM 1061 N N . HIS A 1 136 ? 6.523 -8.234 -23.768 1.00 95.75 136 HIS A N 1
ATOM 1062 C CA . HIS A 1 136 ? 7.054 -9.424 -24.437 1.00 95.75 136 HIS A CA 1
ATOM 1063 C C . HIS A 1 136 ? 6.544 -10.728 -23.808 1.00 95.75 136 HIS A C 1
ATOM 1065 O O . HIS A 1 136 ? 6.194 -11.674 -24.517 1.00 95.75 136 HIS A O 1
ATOM 1071 N N . ARG A 1 137 ? 6.417 -10.786 -22.472 1.00 94.69 137 ARG A N 1
ATOM 1072 C CA . ARG A 1 137 ? 5.845 -11.959 -21.784 1.00 94.69 137 ARG A CA 1
ATOM 1073 C C . ARG A 1 137 ? 4.421 -12.260 -22.256 1.00 94.69 137 ARG A C 1
ATOM 1075 O O . ARG A 1 137 ? 4.050 -13.426 -22.340 1.00 94.69 137 ARG A O 1
ATOM 1082 N N . PHE A 1 138 ? 3.655 -11.221 -22.584 1.00 92.50 138 PHE A N 1
ATOM 1083 C CA . PHE A 1 138 ? 2.290 -11.317 -23.108 1.00 92.50 138 PHE A CA 1
ATOM 1084 C C . PHE A 1 138 ? 2.209 -11.282 -24.642 1.00 92.50 138 PHE A C 1
ATOM 1086 O O . PHE A 1 138 ? 1.112 -11.199 -25.181 1.00 92.50 138 PHE A O 1
ATOM 1093 N N . LYS A 1 139 ? 3.344 -11.400 -25.346 1.00 94.44 139 LYS A N 1
ATOM 1094 C CA . LYS A 1 139 ? 3.428 -11.478 -26.817 1.00 94.44 139 LYS A CA 1
ATOM 1095 C C . LYS A 1 139 ? 2.963 -10.221 -27.565 1.00 94.44 139 LYS A C 1
ATOM 1097 O O . LYS A 1 139 ? 2.699 -10.278 -28.766 1.00 94.44 139 LYS A O 1
ATOM 1102 N N . PHE A 1 140 ? 2.930 -9.079 -26.876 1.00 92.94 140 PHE A N 1
ATOM 1103 C CA . PHE A 1 140 ? 2.683 -7.781 -27.507 1.00 92.94 140 PHE A CA 1
ATOM 1104 C C . PHE A 1 140 ? 3.931 -7.232 -28.205 1.00 92.94 140 PHE A C 1
ATOM 1106 O O . PHE A 1 140 ? 3.814 -6.646 -29.274 1.00 92.94 140 PHE A O 1
ATOM 1113 N N . LEU A 1 141 ? 5.117 -7.488 -27.645 1.00 94.19 141 LEU A N 1
ATOM 1114 C CA . LEU A 1 141 ? 6.407 -7.125 -28.240 1.00 94.19 141 LEU A CA 1
ATOM 1115 C C . LEU A 1 141 ? 7.256 -8.368 -28.512 1.00 94.19 141 LEU A C 1
ATOM 1117 O O . LEU A 1 141 ? 7.160 -9.352 -27.777 1.00 94.19 141 LEU A O 1
ATOM 1121 N N . ASP A 1 142 ? 8.130 -8.289 -29.514 1.00 93.31 142 ASP A N 1
ATOM 1122 C CA . ASP A 1 142 ? 9.016 -9.393 -29.910 1.00 93.31 142 ASP A CA 1
ATOM 1123 C C . ASP A 1 142 ? 10.304 -9.470 -29.080 1.00 93.31 142 ASP A C 1
ATOM 1125 O O . ASP A 1 142 ? 10.941 -10.519 -29.010 1.00 93.31 142 ASP A O 1
ATOM 1129 N N . SER A 1 143 ? 10.675 -8.385 -28.392 1.00 94.81 143 SER A N 1
ATOM 1130 C CA . SER A 1 143 ? 11.869 -8.324 -27.544 1.00 94.81 143 SER A CA 1
ATOM 1131 C C . SER A 1 143 ? 11.543 -7.819 -26.136 1.00 94.81 143 SER A C 1
ATOM 1133 O O . SER A 1 143 ? 10.800 -6.848 -25.986 1.00 94.81 143 SER A O 1
ATOM 1135 N N . PRO A 1 144 ? 12.131 -8.416 -25.078 1.00 96.88 144 PRO A N 1
ATOM 1136 C CA . PRO A 1 144 ? 11.997 -7.926 -23.708 1.00 96.88 144 PRO A CA 1
ATOM 1137 C C . PRO A 1 144 ? 12.958 -6.770 -23.375 1.00 96.88 144 PRO A C 1
ATOM 1139 O O . PRO A 1 144 ? 13.014 -6.332 -22.220 1.00 96.88 144 PRO A O 1
ATOM 1142 N N . HIS A 1 145 ? 13.764 -6.313 -24.334 1.00 97.00 145 HIS A N 1
ATOM 1143 C CA . HIS A 1 145 ? 14.843 -5.356 -24.102 1.00 97.00 145 HIS A CA 1
ATOM 1144 C C . HIS A 1 145 ? 14.401 -3.909 -24.340 1.00 97.00 145 HIS A C 1
ATOM 1146 O O . HIS A 1 145 ? 13.564 -3.613 -25.187 1.00 97.00 145 HIS A O 1
ATOM 1152 N N . CYS A 1 146 ? 14.993 -3.000 -23.572 1.00 95.50 146 CYS A N 1
ATOM 1153 C CA . CYS A 1 146 ? 14.982 -1.567 -23.836 1.00 95.50 146 CYS A CA 1
ATOM 1154 C C . CYS A 1 146 ? 15.899 -1.250 -25.031 1.00 95.50 146 CYS A C 1
ATOM 1156 O O . CYS A 1 146 ? 16.847 -1.990 -25.297 1.00 95.50 146 CYS A O 1
ATOM 1158 N N . ILE A 1 147 ? 15.688 -0.110 -25.696 1.00 92.12 147 ILE A N 1
ATOM 1159 C CA . ILE A 1 147 ? 16.551 0.365 -26.794 1.00 92.12 147 ILE A CA 1
ATOM 1160 C C . ILE A 1 147 ? 18.021 0.524 -26.386 1.00 92.12 147 ILE A C 1
ATOM 1162 O O . ILE A 1 147 ? 18.916 0.413 -27.216 1.00 92.12 147 ILE A O 1
ATOM 1166 N N . CYS A 1 148 ? 18.297 0.740 -25.097 1.00 93.88 148 CYS A N 1
ATOM 1167 C CA . CYS A 1 148 ? 19.666 0.806 -24.594 1.00 93.88 148 CYS A CA 1
ATOM 1168 C C . CYS A 1 148 ? 20.328 -0.583 -24.449 1.00 93.88 148 CYS A C 1
ATOM 1170 O O . CYS A 1 148 ? 21.397 -0.684 -23.854 1.00 93.88 148 CYS A O 1
ATOM 1172 N N . GLY A 1 149 ? 19.674 -1.658 -24.904 1.00 94.12 149 GLY A N 1
ATOM 1173 C CA . GLY A 1 149 ? 20.182 -3.035 -24.914 1.00 94.12 149 GLY A CA 1
ATOM 1174 C C . GLY A 1 149 ? 19.974 -3.826 -23.618 1.00 94.12 149 GLY A C 1
ATOM 1175 O O . GLY A 1 149 ? 20.172 -5.037 -23.600 1.00 94.12 149 GLY A O 1
ATOM 1176 N N . MET A 1 150 ? 19.545 -3.181 -22.532 1.00 97.12 150 MET A N 1
ATOM 1177 C CA . MET A 1 150 ? 19.308 -3.841 -21.241 1.00 97.12 150 MET A CA 1
ATOM 1178 C C . MET A 1 150 ? 17.889 -4.411 -21.147 1.00 97.12 150 MET A C 1
ATOM 1180 O O . MET A 1 150 ? 16.987 -3.988 -21.867 1.00 97.12 150 MET A O 1
ATOM 1184 N N . LEU A 1 151 ? 17.655 -5.338 -20.213 1.00 97.38 151 LEU A N 1
ATOM 1185 C CA . LEU A 1 151 ? 16.312 -5.858 -19.936 1.00 97.38 151 LEU A CA 1
ATOM 1186 C C . LEU A 1 151 ? 15.356 -4.715 -19.543 1.00 97.38 151 LEU A C 1
ATOM 1188 O O . LEU A 1 151 ? 15.558 -4.047 -18.527 1.00 97.38 151 LEU A O 1
ATOM 1192 N N . GLY A 1 152 ? 14.292 -4.513 -20.323 1.00 97.00 152 GLY A N 1
ATOM 1193 C CA . GLY A 1 152 ? 13.358 -3.399 -20.164 1.00 97.00 152 GLY A CA 1
ATOM 1194 C C . GLY A 1 152 ? 12.338 -3.654 -19.059 1.00 97.00 152 GLY A C 1
ATOM 1195 O O . GLY A 1 152 ? 11.172 -3.890 -19.352 1.00 97.00 152 GLY A O 1
ATOM 1196 N N . ASN A 1 153 ? 12.769 -3.651 -17.796 1.00 96.62 153 ASN A N 1
ATOM 1197 C CA . ASN A 1 153 ? 11.911 -3.816 -16.617 1.00 96.62 153 ASN A CA 1
ATOM 1198 C C . ASN A 1 153 ? 11.821 -2.527 -15.775 1.00 96.62 153 ASN A C 1
ATOM 1200 O O . ASN A 1 153 ? 12.608 -1.599 -15.951 1.00 96.62 153 ASN A O 1
ATOM 1204 N N . ALA A 1 154 ? 10.877 -2.477 -14.830 1.00 96.75 154 ALA A N 1
ATOM 1205 C CA . ALA A 1 154 ? 10.652 -1.293 -13.995 1.00 96.75 154 ALA A CA 1
ATOM 1206 C C . ALA A 1 154 ? 11.914 -0.811 -13.247 1.00 96.75 154 ALA A C 1
ATOM 1208 O O . ALA A 1 154 ? 12.146 0.393 -13.164 1.00 96.75 154 ALA A O 1
ATOM 1209 N N . ASP A 1 155 ? 12.742 -1.731 -12.735 1.00 96.44 155 ASP A N 1
ATOM 1210 C CA . ASP A 1 155 ? 13.969 -1.383 -12.004 1.00 96.44 155 ASP A CA 1
ATOM 1211 C C . ASP A 1 155 ? 15.002 -0.725 -12.918 1.00 96.44 155 ASP A C 1
ATOM 1213 O O . ASP A 1 155 ? 15.613 0.275 -12.546 1.00 96.44 155 ASP A O 1
ATOM 1217 N N . HIS A 1 156 ? 15.177 -1.256 -14.129 1.00 97.44 156 HIS A N 1
ATOM 1218 C CA . HIS A 1 156 ? 16.076 -0.682 -15.115 1.00 97.44 156 HIS A CA 1
ATOM 1219 C C . HIS A 1 156 ? 15.703 0.776 -15.399 1.00 97.44 156 HIS A C 1
ATOM 1221 O O . HIS A 1 156 ? 16.545 1.662 -15.233 1.00 97.44 156 HIS A O 1
ATOM 1227 N N . TYR A 1 157 ? 14.436 1.028 -15.735 1.00 97.50 157 TYR A N 1
ATOM 1228 C CA . TYR A 1 157 ? 13.941 2.372 -16.029 1.00 97.50 157 TYR A CA 1
ATOM 1229 C C . TYR A 1 157 ? 14.055 3.328 -14.831 1.00 97.50 157 TYR A C 1
ATOM 1231 O O . TYR A 1 157 ? 14.409 4.488 -15.016 1.00 97.50 157 TYR A O 1
ATOM 1239 N N . ILE A 1 158 ? 13.806 2.871 -13.601 1.00 97.31 158 ILE A N 1
ATOM 1240 C CA . ILE A 1 158 ? 13.839 3.747 -12.416 1.00 97.31 158 ILE A CA 1
ATOM 1241 C C . ILE A 1 158 ? 15.258 4.048 -11.930 1.00 97.31 158 ILE A C 1
ATOM 1243 O O . ILE A 1 158 ? 15.494 5.138 -11.410 1.00 97.31 158 ILE A O 1
ATOM 1247 N N . PHE A 1 159 ? 16.192 3.107 -12.066 1.00 97.44 159 PHE A N 1
ATOM 1248 C CA . PHE A 1 159 ? 17.488 3.201 -11.388 1.00 97.44 159 PHE A CA 1
ATOM 1249 C C . PHE A 1 159 ? 18.692 3.378 -12.316 1.00 97.44 159 PHE A C 1
ATOM 1251 O O . PHE A 1 159 ? 19.767 3.703 -11.820 1.00 97.44 159 PHE A O 1
ATOM 1258 N N . SER A 1 160 ? 18.579 3.086 -13.618 1.00 97.25 160 SER A N 1
ATOM 1259 C CA . SER A 1 160 ? 19.786 2.939 -14.457 1.00 97.25 160 SER A CA 1
ATOM 1260 C C . SER A 1 160 ? 19.636 3.214 -15.955 1.00 97.25 160 SER A C 1
ATOM 1262 O O . SER A 1 160 ? 20.649 3.310 -16.643 1.00 97.25 160 SER A O 1
ATOM 1264 N N . CYS A 1 161 ? 18.422 3.338 -16.494 1.00 97.44 161 CYS A N 1
ATOM 1265 C CA . CYS A 1 161 ? 18.227 3.506 -17.932 1.00 97.44 161 CYS A CA 1
ATOM 1266 C C . CYS A 1 161 ? 18.764 4.853 -18.428 1.00 97.44 161 CYS A C 1
ATOM 1268 O O . CYS A 1 161 ? 18.480 5.899 -17.845 1.00 97.44 161 CYS A O 1
ATOM 1270 N N . SER A 1 162 ? 19.504 4.837 -19.538 1.00 95.88 162 SER A N 1
ATOM 1271 C CA . SER A 1 162 ? 20.043 6.051 -20.158 1.00 95.88 162 SER A CA 1
ATOM 1272 C C . SER A 1 162 ? 18.949 7.015 -20.625 1.00 95.88 162 SER A C 1
ATOM 1274 O O . SER A 1 162 ? 19.157 8.223 -20.563 1.00 95.88 162 SER A O 1
ATOM 1276 N N . LEU A 1 163 ? 17.779 6.498 -21.022 1.00 93.88 163 LEU A N 1
ATOM 1277 C CA . LEU A 1 163 ? 16.639 7.298 -21.485 1.00 93.88 163 LEU A CA 1
ATOM 1278 C C . LEU A 1 163 ? 15.949 8.102 -20.377 1.00 93.88 163 LEU A C 1
ATOM 1280 O O . LEU A 1 163 ? 15.260 9.070 -20.664 1.00 93.88 163 LEU A O 1
ATOM 1284 N N . THR A 1 164 ? 16.097 7.694 -19.118 1.00 96.44 164 THR A N 1
ATOM 1285 C CA . THR A 1 164 ? 15.355 8.263 -17.979 1.00 96.44 164 THR A CA 1
ATOM 1286 C C . THR A 1 164 ? 16.290 8.845 -16.923 1.00 96.44 164 THR A C 1
ATOM 1288 O O . THR A 1 164 ? 15.926 8.957 -15.754 1.00 96.44 164 THR A O 1
ATOM 1291 N N . LYS A 1 165 ? 17.509 9.230 -17.326 1.00 96.44 165 LYS A N 1
ATOM 1292 C CA . LYS A 1 165 ? 18.585 9.690 -16.431 1.00 96.44 165 LYS A CA 1
ATOM 1293 C C . LYS A 1 165 ? 18.163 10.832 -15.501 1.00 96.44 165 LYS A C 1
ATOM 1295 O O . LYS A 1 165 ? 18.545 10.852 -14.335 1.00 96.44 165 LYS A O 1
ATOM 1300 N N . GLU A 1 166 ? 17.347 11.761 -15.990 1.00 96.19 166 GLU A N 1
ATOM 1301 C CA . GLU A 1 166 ? 16.822 12.891 -15.206 1.00 96.19 166 GLU A CA 1
ATOM 1302 C C . GLU A 1 166 ? 15.816 12.476 -14.112 1.00 96.19 166 GLU A C 1
ATOM 1304 O O . GLU A 1 166 ? 15.647 13.161 -13.098 1.00 96.19 166 GLU A O 1
ATOM 1309 N N . PHE A 1 167 ? 15.190 11.310 -14.277 1.00 96.94 167 PHE A N 1
ATOM 1310 C CA . PHE A 1 167 ? 14.157 10.775 -13.394 1.00 96.94 167 PHE A CA 1
ATOM 1311 C C . PHE A 1 167 ? 14.662 9.680 -12.450 1.00 96.94 167 PHE A C 1
ATOM 1313 O O . PHE A 1 167 ? 13.868 9.116 -11.694 1.00 96.94 167 PHE A O 1
ATOM 1320 N N . HIS A 1 168 ? 15.963 9.374 -12.457 1.00 97.56 168 HIS A N 1
ATOM 1321 C CA . HIS A 1 168 ? 16.500 8.302 -11.623 1.00 97.56 168 HIS A CA 1
ATOM 1322 C C . HIS A 1 168 ? 16.211 8.526 -10.138 1.00 97.56 168 HIS A C 1
ATOM 1324 O O . HIS A 1 168 ? 16.346 9.630 -9.592 1.00 97.56 168 HIS A O 1
ATOM 1330 N N . LEU A 1 169 ? 15.822 7.434 -9.485 1.00 96.94 169 LEU A N 1
ATOM 1331 C CA . LEU A 1 169 ? 15.782 7.325 -8.034 1.00 96.94 169 LEU A CA 1
ATOM 1332 C C . LEU A 1 169 ? 17.017 6.563 -7.553 1.00 96.94 169 LEU A C 1
ATOM 1334 O O . LEU A 1 169 ? 17.641 5.813 -8.300 1.00 96.94 169 LEU A O 1
ATOM 1338 N N . ILE A 1 170 ? 17.365 6.730 -6.280 1.00 95.19 170 ILE A N 1
ATOM 1339 C CA . ILE A 1 170 ? 18.440 5.947 -5.670 1.00 95.19 170 ILE A CA 1
ATOM 1340 C C . ILE A 1 170 ? 17.909 4.539 -5.409 1.00 95.19 170 ILE A C 1
ATOM 1342 O O . ILE A 1 170 ? 16.892 4.374 -4.727 1.00 95.19 170 ILE A O 1
ATOM 1346 N N . LYS A 1 171 ? 18.605 3.531 -5.944 1.00 95.12 171 LYS A N 1
ATOM 1347 C CA . LYS A 1 171 ? 18.296 2.124 -5.690 1.00 95.12 171 LYS A CA 1
ATOM 1348 C C . LYS A 1 171 ? 18.552 1.803 -4.211 1.00 95.12 171 LYS A C 1
ATOM 1350 O O . LYS A 1 171 ? 19.676 2.001 -3.751 1.00 95.12 171 LYS A O 1
ATOM 1355 N N . PRO A 1 172 ? 17.552 1.313 -3.457 1.00 94.38 172 PRO A N 1
ATOM 1356 C CA . PRO A 1 172 ? 17.771 0.923 -2.071 1.00 94.38 172 PRO A CA 1
ATOM 1357 C C . PRO A 1 172 ? 18.586 -0.371 -1.985 1.00 94.38 172 PRO A C 1
ATOM 1359 O O . PRO A 1 172 ? 18.475 -1.242 -2.852 1.00 94.38 172 PRO A O 1
ATOM 1362 N N . ALA A 1 173 ? 19.341 -0.524 -0.896 1.00 93.06 173 ALA A N 1
ATOM 1363 C CA . ALA A 1 173 ? 19.846 -1.829 -0.482 1.00 93.06 173 ALA A CA 1
ATOM 1364 C C . ALA A 1 173 ? 18.674 -2.772 -0.152 1.00 93.06 173 ALA A C 1
ATOM 1366 O O . ALA A 1 173 ? 17.596 -2.314 0.243 1.00 93.06 173 ALA A O 1
ATOM 1367 N N . ASP A 1 174 ? 18.884 -4.082 -0.290 1.00 89.12 174 ASP A N 1
ATOM 1368 C CA . ASP A 1 174 ? 17.825 -5.084 -0.111 1.00 89.12 174 ASP A CA 1
ATOM 1369 C C . ASP A 1 174 ? 17.166 -5.004 1.273 1.00 89.12 174 ASP A C 1
ATOM 1371 O O . ASP A 1 174 ? 15.938 -5.013 1.374 1.00 89.12 174 ASP A O 1
ATOM 1375 N N . GLU A 1 175 ? 17.966 -4.792 2.317 1.00 91.69 175 GLU A N 1
ATOM 1376 C CA . GLU A 1 175 ? 17.522 -4.621 3.708 1.00 91.69 175 GLU A CA 1
ATOM 1377 C C . GLU A 1 175 ? 16.640 -3.377 3.917 1.00 91.69 175 GLU A C 1
ATOM 1379 O O . GLU A 1 175 ? 15.834 -3.309 4.845 1.00 91.69 175 GLU A O 1
ATOM 1384 N N . HIS A 1 176 ? 16.754 -2.381 3.034 1.00 92.50 176 HIS A N 1
ATOM 1385 C CA . HIS A 1 176 ? 16.059 -1.099 3.141 1.00 92.50 176 HIS A CA 1
ATOM 1386 C C . HIS A 1 176 ? 14.886 -0.953 2.166 1.00 92.50 176 HIS A C 1
ATOM 1388 O O . HIS A 1 176 ? 14.226 0.087 2.175 1.00 92.50 176 HIS A O 1
ATOM 1394 N N . LYS A 1 177 ? 14.559 -1.977 1.363 1.00 91.19 177 LYS A N 1
ATOM 1395 C CA . LYS A 1 177 ? 13.467 -1.919 0.369 1.00 91.19 177 LYS A CA 1
ATOM 1396 C C . LYS A 1 177 ? 12.125 -1.504 0.964 1.00 91.19 177 LYS A C 1
ATOM 1398 O O . LYS A 1 177 ? 11.428 -0.674 0.382 1.00 91.19 177 LYS A O 1
ATOM 1403 N N . LYS A 1 178 ? 11.768 -2.042 2.133 1.00 90.69 178 LYS A N 1
ATOM 1404 C CA . LYS A 1 178 ? 10.503 -1.721 2.812 1.00 90.69 178 LYS A CA 1
ATOM 1405 C C . LYS A 1 178 ? 10.454 -0.264 3.277 1.00 90.69 178 LYS A C 1
ATOM 1407 O O . LYS A 1 178 ? 9.471 0.429 3.031 1.00 90.69 178 LYS A O 1
ATOM 1412 N N . ALA A 1 179 ? 11.520 0.211 3.921 1.00 92.81 179 ALA A N 1
ATOM 1413 C CA . ALA A 1 179 ? 11.609 1.594 4.386 1.00 92.81 179 ALA A CA 1
ATOM 1414 C C . ALA A 1 179 ? 11.617 2.581 3.209 1.00 92.81 179 ALA A C 1
ATOM 1416 O O . ALA A 1 179 ? 10.873 3.559 3.211 1.00 92.81 179 ALA A O 1
ATOM 1417 N N . TRP A 1 180 ? 12.394 2.275 2.168 1.00 94.44 180 TRP A N 1
ATOM 1418 C CA . TRP A 1 180 ? 12.436 3.050 0.932 1.00 94.44 180 TRP A CA 1
ATOM 1419 C C . TRP A 1 180 ? 11.057 3.149 0.277 1.00 94.44 180 TRP A C 1
ATOM 1421 O O . TRP A 1 180 ? 10.628 4.243 -0.085 1.00 94.44 180 TRP A O 1
ATOM 1431 N N . PHE A 1 181 ? 10.324 2.035 0.196 1.00 92.69 181 PHE A N 1
ATOM 1432 C CA . PHE A 1 181 ? 8.981 2.029 -0.375 1.00 92.69 181 PHE A CA 1
ATOM 1433 C C . PHE A 1 181 ? 7.990 2.849 0.461 1.00 92.69 181 PHE A C 1
ATOM 1435 O O . PHE A 1 181 ? 7.236 3.644 -0.091 1.00 92.69 181 PHE A O 1
ATOM 1442 N N . ASN A 1 182 ? 8.024 2.733 1.790 1.00 91.31 182 ASN A N 1
ATOM 1443 C CA . ASN A 1 182 ? 7.172 3.546 2.661 1.00 91.31 182 ASN A CA 1
ATOM 1444 C C . ASN A 1 182 ? 7.445 5.051 2.502 1.00 91.31 182 ASN A C 1
ATOM 1446 O O . ASN A 1 182 ? 6.505 5.840 2.466 1.00 91.31 182 ASN A O 1
ATOM 1450 N N . ASN A 1 183 ? 8.712 5.444 2.341 1.00 92.81 183 ASN A N 1
ATOM 1451 C CA . ASN A 1 183 ? 9.082 6.834 2.062 1.00 92.81 183 ASN A CA 1
ATOM 1452 C C . ASN A 1 183 ? 8.605 7.291 0.677 1.00 92.81 183 ASN A C 1
ATOM 1454 O O . ASN A 1 183 ? 8.216 8.444 0.498 1.00 92.81 183 ASN A O 1
ATOM 1458 N N . LEU A 1 184 ? 8.599 6.393 -0.310 1.00 92.62 184 LEU A N 1
ATOM 1459 C CA . LEU A 1 184 ? 8.091 6.687 -1.646 1.00 92.62 184 LEU A CA 1
ATOM 1460 C C . LEU A 1 184 ? 6.587 7.013 -1.634 1.00 92.62 184 LEU A C 1
ATOM 1462 O O . LEU A 1 184 ? 6.159 7.883 -2.387 1.00 92.62 184 LEU A O 1
ATOM 1466 N N . LEU A 1 185 ? 5.793 6.380 -0.760 1.00 90.88 185 LEU A N 1
ATOM 1467 C CA . LEU A 1 185 ? 4.347 6.636 -0.649 1.00 90.88 185 LEU A CA 1
ATOM 1468 C C . LEU A 1 185 ? 4.011 8.088 -0.281 1.00 90.88 185 LEU A C 1
ATOM 1470 O O . LEU A 1 185 ? 2.947 8.585 -0.649 1.00 90.88 185 LEU A O 1
ATOM 1474 N N . THR A 1 186 ? 4.897 8.762 0.452 1.00 90.56 186 THR A N 1
ATOM 1475 C CA . THR A 1 186 ? 4.691 10.136 0.933 1.00 90.56 186 THR A CA 1
ATOM 1476 C C . THR A 1 186 ? 5.522 11.165 0.164 1.00 90.56 186 THR A C 1
ATOM 1478 O O . THR A 1 186 ? 5.207 12.357 0.191 1.00 90.56 186 THR A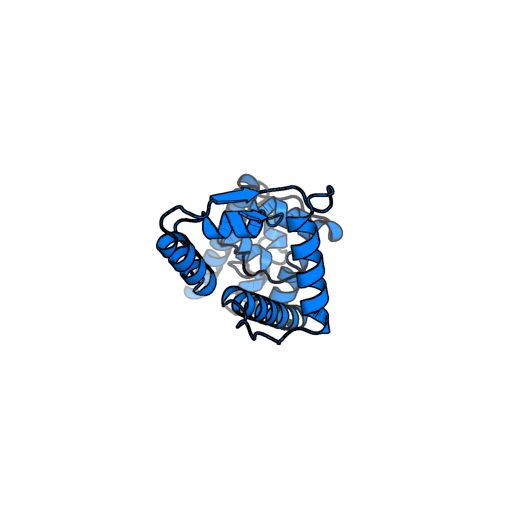 O 1
ATOM 1481 N N . ASN A 1 187 ? 6.546 10.733 -0.579 1.00 94.56 187 ASN A N 1
ATOM 1482 C CA . ASN A 1 187 ? 7.426 11.609 -1.344 1.00 94.56 187 ASN A CA 1
ATOM 1483 C C . ASN A 1 187 ? 6.864 11.919 -2.742 1.00 94.56 187 ASN A C 1
ATOM 1485 O O . ASN A 1 187 ? 7.117 11.208 -3.717 1.00 94.56 187 ASN A O 1
ATOM 1489 N N . ARG A 1 188 ? 6.150 13.047 -2.856 1.00 94.38 188 ARG A N 1
ATOM 1490 C CA . ARG A 1 188 ? 5.562 13.503 -4.129 1.00 94.38 188 ARG A CA 1
ATOM 1491 C C . ARG A 1 188 ? 6.591 13.677 -5.246 1.00 94.38 188 ARG A C 1
ATOM 1493 O O . ARG A 1 188 ? 6.317 13.267 -6.366 1.00 94.38 188 ARG A O 1
ATOM 1500 N N . GLN A 1 189 ? 7.767 14.234 -4.956 1.00 95.56 189 GLN A N 1
ATOM 1501 C CA . GLN A 1 189 ? 8.795 14.471 -5.974 1.00 95.56 189 GLN A CA 1
ATOM 1502 C C . GLN A 1 189 ? 9.312 13.155 -6.568 1.00 95.56 189 GLN A C 1
ATOM 1504 O O . GLN A 1 189 ? 9.479 13.041 -7.782 1.00 95.56 189 GLN A O 1
ATOM 1509 N N . ALA A 1 190 ? 9.530 12.143 -5.724 1.00 95.56 190 ALA A N 1
ATOM 1510 C CA . ALA A 1 190 ? 9.946 10.820 -6.175 1.00 95.56 190 ALA A CA 1
ATOM 1511 C C . ALA A 1 190 ? 8.855 10.131 -7.014 1.00 95.56 190 ALA A C 1
ATOM 1513 O O . ALA A 1 190 ? 9.164 9.508 -8.029 1.00 95.56 190 ALA A O 1
ATOM 1514 N N . VAL A 1 191 ? 7.580 10.296 -6.644 1.00 95.44 191 VAL A N 1
ATOM 1515 C CA . VAL A 1 191 ? 6.446 9.791 -7.435 1.00 95.44 191 VAL A CA 1
ATOM 1516 C C . VAL A 1 191 ? 6.348 10.492 -8.794 1.00 95.44 191 VAL A C 1
ATOM 1518 O O . VAL A 1 191 ? 6.154 9.813 -9.798 1.00 95.44 191 VAL A O 1
ATOM 1521 N N . THR A 1 192 ? 6.546 11.813 -8.865 1.00 96.62 192 THR A N 1
ATOM 1522 C CA . THR A 1 192 ? 6.573 12.553 -10.141 1.00 96.62 192 THR A CA 1
ATOM 1523 C C . THR A 1 192 ? 7.708 12.077 -11.048 1.00 96.62 192 THR A C 1
ATOM 1525 O O . THR A 1 192 ? 7.501 11.888 -12.244 1.00 96.62 192 THR A O 1
ATOM 1528 N N . LYS A 1 193 ? 8.898 11.818 -10.491 1.00 97.19 193 LYS A N 1
ATOM 1529 C CA . LYS A 1 193 ? 10.004 11.217 -11.250 1.00 97.19 193 LYS A CA 1
ATOM 1530 C C . LYS A 1 193 ? 9.637 9.831 -11.787 1.00 97.19 193 LYS A C 1
ATOM 1532 O O . LYS A 1 193 ? 9.836 9.557 -12.963 1.00 97.19 193 LYS A O 1
ATOM 1537 N N . MET A 1 194 ? 9.041 8.977 -10.954 1.00 96.19 194 MET A N 1
ATOM 1538 C CA . MET A 1 194 ? 8.574 7.650 -11.369 1.00 96.19 194 MET A CA 1
ATOM 1539 C C . MET A 1 194 ? 7.528 7.720 -12.492 1.00 96.19 194 MET A C 1
ATOM 1541 O O . MET A 1 194 ? 7.562 6.920 -13.425 1.00 96.19 194 MET A O 1
ATOM 1545 N N . GLU A 1 195 ? 6.621 8.691 -12.423 1.00 96.38 195 GLU A N 1
ATOM 1546 C CA . GLU A 1 195 ? 5.665 8.968 -13.490 1.00 96.38 195 GLU A CA 1
ATOM 1547 C C . GLU A 1 195 ? 6.362 9.350 -14.803 1.00 96.38 195 GLU A C 1
ATOM 1549 O O . GLU A 1 195 ? 6.037 8.761 -15.833 1.00 96.38 195 GLU A O 1
ATOM 1554 N N . GLY A 1 196 ? 7.335 10.26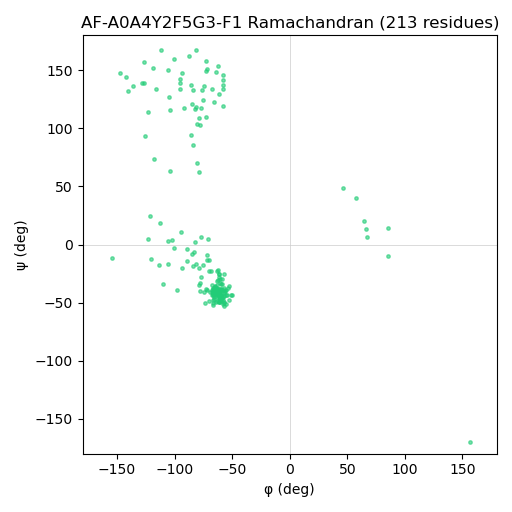8 -14.769 1.00 96.88 196 GLY A N 1
ATOM 1555 C CA . GLY A 1 196 ? 8.141 10.636 -15.941 1.00 96.88 196 GLY A CA 1
ATOM 1556 C C . GLY A 1 196 ? 8.823 9.418 -16.567 1.00 96.88 196 GLY A C 1
ATOM 1557 O O . GLY A 1 196 ? 8.608 9.116 -17.738 1.00 96.88 196 GLY A O 1
ATOM 1558 N N . THR A 1 197 ? 9.519 8.631 -15.745 1.00 97.12 197 THR A N 1
ATOM 1559 C CA . THR A 1 197 ? 10.178 7.383 -16.154 1.00 97.12 197 THR A CA 1
ATOM 1560 C C . THR A 1 197 ? 9.240 6.417 -16.884 1.00 97.12 197 THR A C 1
ATOM 1562 O O . THR A 1 197 ? 9.585 5.863 -17.929 1.00 97.12 197 THR A O 1
ATOM 1565 N N . PHE A 1 198 ? 8.046 6.173 -16.339 1.00 96.69 198 PHE A N 1
ATOM 1566 C CA . PHE A 1 198 ? 7.112 5.199 -16.911 1.00 96.69 198 PHE A CA 1
ATOM 1567 C C . PHE A 1 198 ? 6.303 5.744 -18.087 1.00 96.69 198 PHE A C 1
ATOM 1569 O O . PHE A 1 198 ? 5.761 4.948 -18.855 1.00 96.69 198 PHE A O 1
ATOM 1576 N N . ARG A 1 199 ? 6.240 7.069 -18.259 1.00 96.56 199 ARG A N 1
ATOM 1577 C CA . ARG A 1 199 ? 5.767 7.695 -19.499 1.00 96.56 199 ARG A CA 1
ATOM 1578 C C . ARG A 1 199 ? 6.776 7.477 -20.621 1.00 96.56 199 ARG A C 1
ATOM 1580 O O . ARG A 1 199 ? 6.395 6.895 -21.623 1.00 96.56 199 ARG A O 1
ATOM 1587 N N . THR A 1 200 ? 8.064 7.741 -20.391 1.00 95.31 200 THR A N 1
ATOM 1588 C CA . THR A 1 200 ? 9.12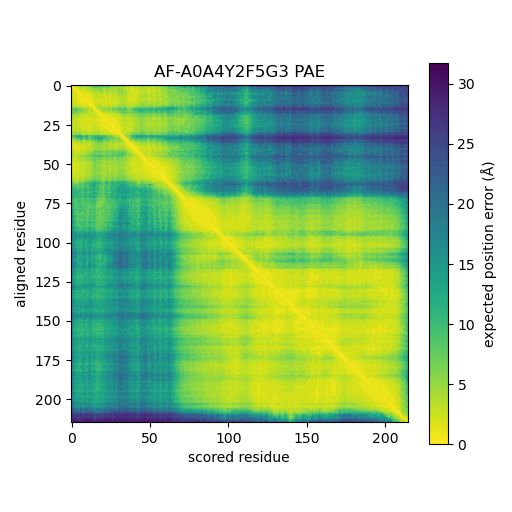3 7.446 -21.375 1.00 95.31 200 THR A CA 1
ATOM 1589 C C . THR A 1 200 ? 9.128 5.975 -21.801 1.00 95.31 200 THR A C 1
ATOM 1591 O O . THR A 1 200 ? 9.230 5.665 -22.984 1.00 95.31 200 THR A O 1
ATOM 1594 N N . SER A 1 201 ? 8.975 5.049 -20.845 1.00 96.25 201 SER A N 1
ATOM 1595 C CA . SER A 1 201 ? 8.865 3.613 -21.146 1.00 96.25 201 SER A CA 1
ATOM 1596 C C . SER A 1 201 ? 7.644 3.287 -22.014 1.00 96.25 201 SER A C 1
ATOM 1598 O O . SER A 1 201 ? 7.734 2.446 -22.906 1.00 96.25 201 SER A O 1
ATOM 1600 N N . ARG A 1 202 ? 6.508 3.953 -21.767 1.00 95.56 202 ARG A N 1
ATOM 1601 C CA . ARG A 1 202 ? 5.284 3.786 -22.555 1.00 95.56 202 ARG A CA 1
ATOM 1602 C C . ARG A 1 202 ? 5.444 4.293 -23.970 1.00 95.56 202 ARG A C 1
ATOM 1604 O O . ARG A 1 202 ? 5.185 3.523 -24.879 1.00 95.56 202 ARG A O 1
ATOM 1611 N N . ASP A 1 203 ? 5.897 5.528 -24.130 1.00 94.00 203 ASP A N 1
ATOM 1612 C CA . ASP A 1 203 ? 6.034 6.148 -25.446 1.00 94.00 203 ASP A CA 1
ATOM 1613 C C . ASP A 1 203 ? 6.932 5.282 -26.344 1.00 94.00 203 ASP A C 1
ATOM 1615 O O . ASP A 1 203 ? 6.607 5.021 -27.496 1.00 94.00 203 ASP A O 1
ATOM 1619 N N . PHE A 1 204 ? 8.003 4.717 -25.774 1.00 89.56 204 PHE A N 1
ATOM 1620 C CA . PHE A 1 204 ? 8.843 3.736 -26.458 1.00 89.56 204 PHE A CA 1
ATOM 1621 C C . PHE A 1 204 ? 8.095 2.451 -26.859 1.00 89.56 204 PHE A C 1
ATOM 1623 O O . PHE A 1 204 ? 8.208 2.002 -27.998 1.00 89.56 204 PHE A O 1
ATOM 1630 N N . CYS A 1 205 ? 7.352 1.838 -25.933 1.00 92.94 205 CYS A N 1
ATOM 1631 C CA . CYS A 1 205 ? 6.612 0.605 -26.221 1.00 92.94 205 CYS A CA 1
ATOM 1632 C C . CYS A 1 205 ? 5.506 0.819 -27.264 1.00 92.94 205 CYS A C 1
ATOM 1634 O O . CYS A 1 205 ? 5.266 -0.068 -28.083 1.00 92.94 205 CYS A O 1
ATOM 1636 N N . ASP A 1 206 ? 4.848 1.976 -27.236 1.00 92.31 206 ASP A N 1
ATOM 1637 C CA . ASP A 1 206 ? 3.781 2.326 -28.170 1.00 92.31 206 ASP A CA 1
ATOM 1638 C C . ASP A 1 206 ? 4.349 2.469 -29.594 1.00 92.31 206 ASP A C 1
ATOM 1640 O O . ASP A 1 206 ? 3.791 1.885 -30.522 1.00 92.31 206 ASP A O 1
ATOM 1644 N N . THR A 1 207 ? 5.509 3.121 -29.763 1.00 89.56 207 THR A N 1
ATOM 1645 C CA . THR A 1 207 ? 6.212 3.202 -31.059 1.00 89.56 207 THR A CA 1
ATOM 1646 C C . THR A 1 207 ? 6.548 1.819 -31.622 1.00 89.56 207 THR A C 1
ATOM 1648 O O . THR A 1 207 ? 6.229 1.530 -32.772 1.00 89.56 207 THR A O 1
ATOM 1651 N N . LEU A 1 208 ? 7.121 0.927 -30.804 1.00 84.94 208 LEU A N 1
ATOM 1652 C CA . LEU A 1 208 ? 7.452 -0.438 -31.241 1.00 84.94 208 LEU A CA 1
ATOM 1653 C C . LEU A 1 208 ? 6.219 -1.262 -31.629 1.00 84.94 208 LEU A C 1
ATOM 1655 O O . LEU A 1 208 ? 6.303 -2.152 -32.472 1.00 84.94 208 LEU A O 1
ATOM 1659 N N . THR A 1 209 ? 5.080 -0.997 -30.990 1.00 83.75 209 THR A N 1
ATOM 1660 C CA . THR A 1 209 ? 3.830 -1.702 -31.293 1.00 83.75 209 THR A CA 1
ATOM 1661 C C . THR A 1 209 ? 3.246 -1.216 -32.623 1.00 83.75 209 THR A C 1
ATOM 1663 O O . THR A 1 209 ? 2.815 -2.033 -33.429 1.00 83.75 209 THR A O 1
ATOM 1666 N N . GLN A 1 210 ? 3.297 0.092 -32.899 1.00 79.38 210 GLN A N 1
ATOM 1667 C CA . GLN A 1 210 ? 2.817 0.667 -34.163 1.00 79.38 210 GLN A CA 1
ATOM 1668 C C . GLN A 1 210 ? 3.636 0.209 -35.378 1.00 79.38 210 GLN A C 1
ATOM 1670 O O . GLN A 1 210 ? 3.064 -0.087 -36.422 1.00 79.38 210 GLN A O 1
ATOM 1675 N N . GLU A 1 211 ? 4.962 0.094 -35.253 1.00 70.62 211 GLU A N 1
ATOM 1676 C CA . GLU A 1 211 ? 5.827 -0.418 -36.332 1.00 70.62 211 GLU A CA 1
ATOM 1677 C C . GLU A 1 211 ? 5.495 -1.864 -36.737 1.00 70.62 211 GLU A C 1
ATOM 1679 O O . GLU A 1 211 ? 5.741 -2.265 -37.875 1.00 70.62 211 GLU A O 1
ATOM 1684 N N . ARG A 1 212 ? 4.913 -2.646 -35.822 1.00 63.44 212 ARG A N 1
ATOM 1685 C CA . ARG A 1 212 ? 4.465 -4.017 -36.084 1.00 63.44 212 ARG A CA 1
ATOM 1686 C C . ARG A 1 212 ? 3.142 -4.063 -36.843 1.00 63.44 212 ARG A C 1
ATOM 1688 O O . ARG A 1 212 ? 3.006 -4.892 -37.729 1.00 63.44 212 ARG A O 1
ATOM 1695 N N . ASP A 1 213 ? 2.188 -3.194 -36.515 1.00 66.44 213 ASP A N 1
ATOM 1696 C CA . ASP A 1 213 ? 0.871 -3.170 -37.175 1.00 66.44 213 ASP A CA 1
ATOM 1697 C C . ASP A 1 213 ? 0.943 -2.678 -38.637 1.00 66.44 213 ASP A C 1
ATOM 1699 O O . ASP A 1 213 ? -0.014 -2.827 -39.399 1.00 66.44 213 ASP A O 1
ATOM 1703 N N . HIS A 1 214 ? 2.073 -2.085 -39.036 1.00 58.03 214 HIS A N 1
ATOM 1704 C CA . HIS A 1 214 ? 2.326 -1.571 -40.383 1.00 58.03 214 HIS A CA 1
ATOM 1705 C C . HIS A 1 214 ? 3.179 -2.487 -41.282 1.00 58.03 214 HIS A C 1
ATOM 1707 O O . HIS A 1 214 ? 3.363 -2.146 -42.453 1.00 58.03 214 HIS A O 1
ATOM 1713 N N . ASN A 1 215 ? 3.671 -3.622 -40.771 1.00 48.84 215 ASN A N 1
ATOM 1714 C CA . ASN A 1 215 ? 4.457 -4.624 -41.509 1.00 48.84 215 ASN A CA 1
ATOM 1715 C C . ASN A 1 215 ? 3.704 -5.954 -41.628 1.00 48.84 215 ASN A C 1
ATOM 1717 O O . ASN A 1 215 ? 3.885 -6.627 -42.667 1.00 48.84 215 ASN A O 1
#

Secondary structure (DSSP, 8-state):
-EES-HHHHHHHH-SS---HHHHHHHHHHHHTTT----EE--TTSS-HHHHHHHHHHHHHHHHS----PPPPHHHHHHHHHHHHHHHHHHHHHH---HHHHHHHTT--S--SS-----HHHHHHHH--SS-HHHHHHTTSSS--B-TTSSB-SHHHHHHT-GGGGGGPPPPPPGGGHHHHHHHHHH-HHHHHHHHHHHHHHHHHHHHHHHHHHT-

Mean predicted aligned error: 9.68 Å

Foldseek 3Di:
DEEQPPVLVCLLPDPDDPDPVSVVVNVVCVVCVPPDDYDYDHPPPPPVVHVVVVVVVVVCVPPNDDDDDDDDPVVVVVVVVVVVQVVVQVCLVPDDDPQSVQLCLQVVGDDPPDDDPDVLLSCLSRQDALWLLNCVVVVLAVGQDDPVGHRGTLCCLQAPPPQLVVLHDHDDDSVCNNVVSVVCSVDPSNSVSSVVSRVSSNVRSVVRNVVVVVD

InterPro domains:
  IPR002156 Ribonuclease H domain [PF00075] (17-60)
  IPR002156 Ribonuclease H domain [PS50879] (1-62)
  IPR012337 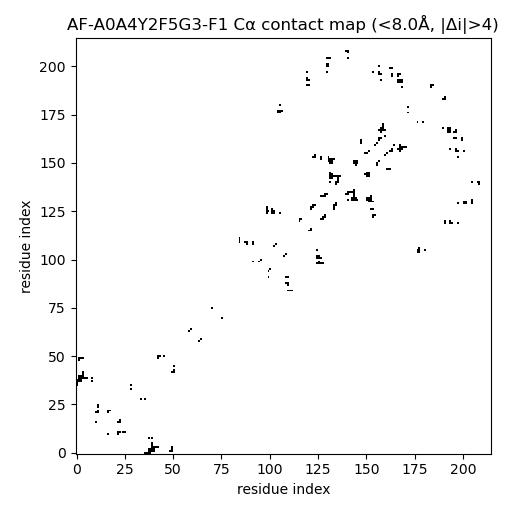Ribonuclease H-like superfamily [SSF53098] (3-63)
  IPR036397 Ribonuclease H superfamily [G3DSA:3.30.420.10] (1-59)

Organism: Araneus ventricosus (NCBI:txid182803)

Radius of gyration: 31.14 Å; Cα contacts (8 Å, |Δi|>4): 188; chains: 1; bounding box: 59×34×95 Å

Sequence (215 aa):
MDTDSLSSISAINSANTRSEFVNKVKSDIFKAKNMVGLSWVKAHVGIPGNELADQQAKLAITSGEKIVIPAPYSHLKCILKNYIVNKWNEYWNSYDSTSGIRVRGSINQVSATFLIHNKFLIYFLSGHGPFPSFLHRFKFLDSPHCICGMLGNADHYIFSCSLTKEFHLIKPADEHKKAWFNNLLTNRQAVTKMEGTFRTSRDFCDTLTQERDHN